Protein AF-A0AAV4W5B0-F1 (afdb_monomer_lite)

Organism: NCBI:txid1538125

Radius of gyration: 23.55 Å; chains: 1; bounding box: 59×36×83 Å

Sequence (206 aa):
MSCKRKSFVQNKVDCKKVRLAEERKPHIPDHMFDLGDGVFIMVNTFLKQTRVHIRVCTIDENGELQPTKAGVSLKPDVYYAFHNKLCAFMGCEDPDASIVVKKDVCIFHQNENCISIQRLFERKDMTFSFLPEKVVLNKVQYITLLEYFNEVSDYVKKKLQTYTFTEYVKYELKKRPDDSYDENEVIMTLTHQLDQANSLNLYVTV

Foldseek 3Di:
DDDDDDDDDDPPPDDDDPDPPPPPPQDDDPQWDDLDPQWIWGWDADPNFIWIKTFHWDQDPVRHTHGDLAIDIGGLVLLVQVLVQLVVVVVDPDQQDKDDRDQFWIWHRPDPFKIKIWGWDQDPVRDIDTDPHMYMDGNSSSVSVNVCSVVNNVVSVVVNVVSVLVVVLVVVVVVDPDPPDDSVVSVVVSVVVVVVCVVVVPDDDD

Structure (mmCIF, N/CA/C/O backbone):
data_AF-A0AAV4W5B0-F1
#
_entry.id   AF-A0AAV4W5B0-F1
#
loop_
_atom_site.group_PDB
_atom_site.id
_atom_site.type_symbol
_atom_site.label_atom_id
_atom_site.label_alt_id
_atom_site.label_comp_id
_atom_site.label_asym_id
_atom_site.label_entity_id
_atom_site.label_seq_id
_atom_site.pdbx_PDB_ins_code
_atom_site.Cartn_x
_atom_site.Cartn_y
_atom_site.Cartn_z
_atom_site.occupancy
_atom_site.B_iso_or_equiv
_atom_site.auth_seq_id
_atom_site.auth_comp_id
_atom_site.auth_asym_id
_atom_site.auth_atom_id
_atom_site.pdbx_PDB_model_num
ATOM 1 N N . MET A 1 1 ? -30.481 -13.341 48.608 1.00 37.59 1 MET A N 1
ATOM 2 C CA . MET A 1 1 ? -29.409 -14.321 48.338 1.00 37.59 1 MET A CA 1
ATOM 3 C C . MET A 1 1 ? -28.395 -13.675 47.412 1.00 37.59 1 MET A C 1
ATOM 5 O O . MET A 1 1 ? -28.739 -13.318 46.296 1.00 37.59 1 MET A O 1
ATOM 9 N N . SER A 1 2 ? -27.196 -13.423 47.935 1.00 34.44 2 SER A N 1
ATOM 10 C CA . SER A 1 2 ? -26.066 -12.800 47.240 1.00 34.44 2 SER A CA 1
ATOM 11 C C . SER A 1 2 ? -25.255 -13.887 46.538 1.00 34.44 2 SER A C 1
ATOM 13 O O . SER A 1 2 ? -24.891 -14.870 47.184 1.00 34.44 2 SER A O 1
ATOM 15 N N . CYS A 1 3 ? -24.975 -13.727 45.242 1.00 30.42 3 CYS A N 1
ATOM 16 C CA . CYS A 1 3 ? -24.074 -14.617 44.516 1.00 30.42 3 CYS A CA 1
ATOM 17 C C . CYS A 1 3 ? -22.904 -13.816 43.931 1.00 30.42 3 CYS A C 1
ATOM 19 O O . CYS A 1 3 ? -23.075 -12.801 43.262 1.00 30.42 3 CYS A O 1
ATOM 21 N N . LYS A 1 4 ? -21.706 -14.266 44.309 1.00 31.80 4 LYS A N 1
ATOM 22 C CA . LYS A 1 4 ? -20.425 -13.557 44.339 1.00 31.80 4 LYS A CA 1
ATOM 23 C C . LYS A 1 4 ? -19.788 -13.395 42.952 1.00 31.80 4 LYS A C 1
ATOM 25 O O . LYS A 1 4 ? -19.793 -14.326 42.150 1.00 31.80 4 LYS A O 1
ATOM 30 N N . ARG A 1 5 ? -19.131 -12.245 42.739 1.00 30.69 5 ARG A N 1
ATOM 31 C CA . ARG A 1 5 ? -18.139 -12.011 41.673 1.00 30.69 5 ARG A CA 1
ATOM 32 C C . ARG A 1 5 ? -17.004 -13.038 41.784 1.00 30.69 5 ARG A C 1
ATOM 34 O O . ARG A 1 5 ? -16.375 -13.134 42.835 1.00 30.69 5 ARG A O 1
ATOM 41 N N . LYS A 1 6 ? -16.715 -13.763 40.700 1.00 33.56 6 LYS A N 1
ATOM 42 C CA . LYS A 1 6 ? -15.456 -14.501 40.530 1.00 33.56 6 LYS A CA 1
ATOM 43 C C . LYS A 1 6 ? -14.460 -13.597 39.806 1.00 33.56 6 LYS A C 1
ATOM 45 O O . LYS A 1 6 ? -14.634 -13.292 38.633 1.00 33.56 6 LYS A O 1
ATOM 50 N N . SER A 1 7 ? -13.444 -13.156 40.538 1.00 31.50 7 SER A N 1
ATOM 51 C CA . SER A 1 7 ? -12.215 -12.560 40.018 1.00 31.50 7 SER A CA 1
ATOM 52 C C . SER A 1 7 ? -11.423 -13.620 39.254 1.00 31.50 7 SER A C 1
ATOM 54 O O . SER A 1 7 ? -11.100 -14.659 39.834 1.00 31.50 7 SER A O 1
ATOM 56 N N . PHE A 1 8 ? -11.109 -13.369 37.983 1.00 30.22 8 PHE A N 1
ATOM 57 C CA . PHE A 1 8 ? -10.167 -14.194 37.232 1.00 30.22 8 PHE A CA 1
ATOM 58 C C . PHE A 1 8 ? -8.779 -13.554 37.251 1.00 30.22 8 PHE A C 1
ATOM 60 O O . PHE A 1 8 ? -8.627 -12.336 37.215 1.00 30.22 8 PHE A O 1
ATOM 67 N N . VAL A 1 9 ? -7.798 -14.427 37.422 1.00 32.78 9 VAL A N 1
ATOM 68 C CA . VAL A 1 9 ? -6.445 -14.173 37.901 1.00 32.78 9 VAL A CA 1
ATOM 69 C C . VAL A 1 9 ? -5.630 -13.382 36.884 1.00 32.78 9 VAL A C 1
ATOM 71 O O . VAL A 1 9 ? -5.505 -13.765 35.725 1.00 32.78 9 VAL A O 1
ATOM 74 N N . GLN A 1 10 ? -5.038 -12.290 37.357 1.00 29.91 10 GLN A N 1
ATOM 75 C CA . GLN A 1 10 ? -4.042 -11.521 36.632 1.00 29.91 10 GLN A CA 1
ATOM 76 C C . GLN A 1 10 ? -2.718 -12.286 36.696 1.00 29.91 10 GLN A C 1
ATOM 78 O O . GLN A 1 10 ? -2.069 -12.333 37.742 1.00 29.91 10 GLN A O 1
ATOM 83 N N . ASN A 1 11 ? -2.339 -12.926 35.589 1.00 29.02 11 ASN A N 1
ATOM 84 C CA . ASN A 1 11 ? -1.011 -13.510 35.447 1.00 29.02 11 ASN A CA 1
ATOM 85 C C . ASN A 1 11 ? 0.020 -12.376 35.496 1.00 29.02 11 ASN A C 1
ATOM 87 O O . ASN A 1 11 ? 0.193 -11.629 34.535 1.00 29.02 11 ASN A O 1
ATOM 91 N N . LYS A 1 12 ? 0.683 -12.238 36.649 1.00 32.72 12 LYS A N 1
ATOM 92 C CA . LYS A 1 12 ? 1.924 -11.478 36.795 1.00 32.72 12 LYS A CA 1
ATOM 93 C C . LYS A 1 12 ? 2.974 -12.144 35.911 1.00 32.72 12 LYS A C 1
ATOM 95 O O . LYS A 1 12 ? 3.486 -13.203 36.256 1.00 32.72 12 LYS A O 1
ATOM 100 N N . VAL A 1 13 ? 3.277 -11.528 34.775 1.00 35.84 13 VAL A N 1
ATOM 101 C CA . VAL A 1 13 ? 4.527 -11.801 34.069 1.00 35.84 13 VAL A CA 1
ATOM 102 C C . VAL A 1 13 ? 5.630 -11.149 34.898 1.00 35.84 13 VAL A C 1
ATOM 104 O O . VAL A 1 13 ? 5.605 -9.944 35.148 1.00 35.84 13 VAL A O 1
ATOM 107 N N . ASP A 1 14 ? 6.524 -11.983 35.417 1.00 27.89 14 ASP A N 1
ATOM 108 C CA . ASP A 1 14 ? 7.623 -11.597 36.294 1.00 27.89 14 ASP A CA 1
ATOM 109 C C . ASP A 1 14 ? 8.631 -10.740 35.511 1.00 27.89 14 ASP A C 1
ATOM 111 O O . ASP A 1 14 ? 9.414 -11.229 34.695 1.00 27.89 14 ASP A O 1
ATOM 115 N N . CYS A 1 15 ? 8.603 -9.428 35.739 1.00 37.28 15 CYS A N 1
ATOM 116 C CA . CYS A 1 15 ? 9.624 -8.509 35.255 1.00 37.28 15 CYS A CA 1
ATOM 117 C C . CYS A 1 15 ? 10.905 -8.715 36.068 1.00 37.28 15 CYS A C 1
ATOM 119 O O . CYS A 1 15 ? 11.008 -8.179 37.173 1.00 37.28 15 CYS A O 1
ATOM 121 N N . LYS A 1 16 ? 11.908 -9.426 35.531 1.00 37.28 16 LYS A N 1
ATOM 122 C CA . LYS A 1 16 ? 13.304 -9.270 35.978 1.00 37.28 16 LYS A CA 1
ATOM 123 C C . LYS A 1 16 ? 14.339 -9.727 34.943 1.00 37.28 16 LYS A C 1
ATOM 125 O O . LYS A 1 16 ? 14.345 -10.871 34.507 1.00 37.28 16 LYS A O 1
ATOM 130 N N . LYS A 1 17 ? 15.280 -8.799 34.705 1.00 34.97 17 LYS A N 1
ATOM 131 C CA . LYS A 1 17 ? 16.493 -8.805 33.860 1.00 34.97 17 LYS A CA 1
ATOM 132 C C . LYS A 1 17 ? 16.313 -8.485 32.372 1.00 34.97 17 LYS A C 1
ATOM 134 O O . LYS A 1 17 ? 16.663 -9.284 31.515 1.00 34.97 17 LYS A O 1
ATOM 139 N N . VAL A 1 18 ? 15.962 -7.232 32.080 1.00 37.56 18 VAL A N 1
ATOM 140 C CA . VAL A 1 18 ? 16.497 -6.579 30.876 1.00 37.56 18 VAL A CA 1
ATOM 141 C C . VAL A 1 18 ? 17.854 -6.002 31.268 1.00 37.56 18 VAL A C 1
ATOM 143 O O . VAL A 1 18 ? 17.944 -5.045 32.037 1.00 37.56 18 VAL A O 1
ATOM 146 N N . ARG A 1 19 ? 18.930 -6.663 30.833 1.00 36.75 19 ARG A N 1
ATOM 147 C CA . ARG A 1 19 ? 20.250 -6.031 30.790 1.00 36.75 19 ARG A CA 1
ATOM 148 C C . ARG A 1 19 ? 20.124 -4.872 29.804 1.00 36.75 19 ARG A C 1
ATOM 150 O O . ARG A 1 19 ? 19.685 -5.100 28.683 1.00 36.75 19 ARG A O 1
ATOM 157 N N . LEU A 1 20 ? 20.489 -3.668 30.237 1.00 40.28 20 LEU A N 1
ATOM 158 C CA . LEU A 1 20 ? 20.740 -2.520 29.369 1.00 40.28 20 LEU A CA 1
ATOM 159 C C . LEU A 1 20 ? 21.905 -2.886 28.438 1.00 40.28 20 LEU A C 1
ATOM 161 O O . LEU A 1 20 ? 23.064 -2.628 28.748 1.00 40.28 20 LEU A O 1
ATOM 165 N N . ALA A 1 21 ? 21.604 -3.588 27.349 1.00 40.00 21 ALA A N 1
ATOM 166 C CA . ALA A 1 21 ? 22.413 -3.506 26.152 1.00 40.00 21 ALA A CA 1
ATOM 167 C C . ALA A 1 21 ? 22.016 -2.181 25.506 1.00 40.00 21 ALA A C 1
ATOM 169 O O . ALA A 1 21 ? 20.828 -1.947 25.296 1.00 40.00 21 ALA A O 1
ATOM 170 N N . GLU A 1 22 ? 22.984 -1.296 25.277 1.00 43.78 22 GLU A N 1
ATOM 171 C CA . GLU A 1 22 ? 22.786 -0.105 24.455 1.00 43.78 22 GLU A CA 1
ATOM 172 C C . GLU A 1 22 ? 22.043 -0.521 23.184 1.00 43.78 22 GLU A C 1
ATOM 174 O O . GLU A 1 22 ? 22.552 -1.324 22.398 1.00 43.78 22 GLU A O 1
ATOM 179 N N . GLU A 1 23 ? 20.809 -0.037 23.031 1.00 52.44 23 GLU A N 1
ATOM 180 C CA . GLU A 1 23 ? 19.976 -0.304 21.867 1.00 52.44 23 GLU A CA 1
ATOM 181 C C . GLU A 1 23 ? 20.668 0.313 20.652 1.00 52.44 23 GLU A C 1
ATOM 183 O O . GLU A 1 23 ? 20.489 1.487 20.319 1.00 52.44 23 GLU A O 1
ATOM 188 N N . ARG A 1 24 ? 21.511 -0.475 19.980 1.00 57.62 24 ARG A N 1
ATOM 189 C CA . ARG A 1 24 ? 21.915 -0.166 18.614 1.00 57.62 24 ARG A CA 1
ATOM 190 C C . ARG A 1 24 ? 20.625 -0.120 17.814 1.00 57.62 24 ARG A C 1
ATOM 192 O O . ARG A 1 24 ? 20.008 -1.159 17.593 1.00 57.62 24 ARG A O 1
ATOM 199 N N . LYS A 1 25 ? 20.203 1.086 17.422 1.00 62.28 25 LYS A N 1
ATOM 200 C CA . LYS A 1 25 ? 19.099 1.241 16.476 1.00 62.28 25 LYS A CA 1
ATOM 201 C C . LYS A 1 25 ? 19.422 0.358 15.267 1.00 62.28 25 LYS A C 1
ATOM 203 O O . LYS A 1 25 ? 20.521 0.502 14.722 1.00 62.28 25 LYS A O 1
ATOM 208 N N . PRO A 1 26 ? 18.532 -0.573 14.891 1.00 67.19 26 PRO A N 1
ATOM 209 C CA . PRO A 1 26 ? 18.780 -1.431 13.747 1.00 67.19 26 PRO A CA 1
ATOM 210 C C . PRO A 1 26 ? 19.003 -0.552 12.518 1.00 67.19 26 PRO A C 1
ATOM 212 O O . PRO A 1 26 ? 18.359 0.488 12.361 1.00 67.19 26 PRO A O 1
ATOM 215 N N . HIS A 1 27 ? 19.943 -0.945 11.662 1.00 75.69 27 HIS A N 1
ATOM 216 C CA . HIS A 1 27 ? 20.126 -0.271 10.385 1.00 75.69 27 HIS A CA 1
ATOM 217 C C . HI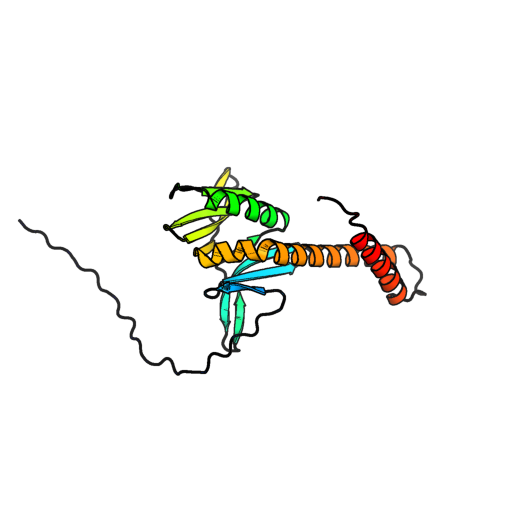S A 1 27 ? 18.856 -0.481 9.555 1.00 75.69 27 HIS A C 1
ATOM 219 O O . HIS A 1 27 ? 18.517 -1.614 9.218 1.00 75.69 27 HIS A O 1
ATOM 225 N N . ILE A 1 28 ? 18.135 0.605 9.275 1.00 77.69 28 ILE A N 1
ATOM 226 C CA . ILE A 1 28 ? 16.940 0.579 8.434 1.00 77.69 28 ILE A CA 1
ATOM 227 C C . ILE A 1 28 ? 17.415 0.726 6.985 1.00 77.69 28 ILE A C 1
ATOM 229 O O . ILE A 1 28 ? 18.028 1.744 6.663 1.00 77.69 28 ILE A O 1
ATOM 233 N N . PRO A 1 29 ? 17.168 -0.264 6.112 1.00 78.69 29 PRO A N 1
ATOM 234 C CA . PRO A 1 29 ? 17.522 -0.155 4.703 1.00 78.69 29 PRO A CA 1
ATOM 235 C C . PRO A 1 29 ? 16.784 0.997 4.007 1.00 78.69 29 PRO A C 1
ATOM 237 O O . PRO A 1 29 ? 15.609 1.220 4.280 1.00 78.69 29 PRO A O 1
ATOM 240 N N . ASP A 1 30 ? 17.404 1.612 2.994 1.00 76.75 30 ASP A N 1
ATOM 241 C CA . ASP A 1 30 ? 16.855 2.746 2.211 1.00 76.75 30 ASP A CA 1
ATOM 242 C C . ASP A 1 30 ? 15.496 2.493 1.522 1.00 76.75 30 ASP A C 1
ATOM 244 O O . ASP A 1 30 ? 14.905 3.386 0.922 1.00 76.75 30 ASP A O 1
ATOM 248 N N . HIS A 1 31 ? 15.015 1.252 1.522 1.00 78.25 31 HIS A N 1
ATOM 249 C CA . HIS A 1 31 ? 13.745 0.843 0.919 1.00 78.25 31 HIS A CA 1
ATOM 250 C C . HIS A 1 31 ? 12.663 0.525 1.962 1.00 78.25 31 HIS A C 1
ATOM 252 O O . HIS A 1 31 ? 11.614 -0.033 1.611 1.00 78.25 31 HIS A O 1
ATOM 258 N N . MET A 1 32 ? 12.942 0.833 3.232 1.00 90.25 32 MET A N 1
ATOM 259 C CA . MET A 1 32 ? 12.053 0.656 4.369 1.00 90.25 32 MET A CA 1
ATOM 260 C C . MET A 1 32 ? 11.733 2.009 5.007 1.00 90.25 32 MET A C 1
ATOM 262 O O . MET A 1 32 ? 12.625 2.808 5.267 1.00 90.25 32 MET A O 1
ATOM 266 N N . PHE A 1 33 ? 10.455 2.233 5.303 1.00 93.88 33 PHE A N 1
ATOM 267 C CA . PHE A 1 33 ? 9.956 3.455 5.934 1.00 93.88 33 PHE A CA 1
ATOM 268 C C . PHE A 1 33 ? 9.354 3.089 7.288 1.00 93.88 33 PHE A C 1
ATOM 270 O O . PHE A 1 33 ? 8.470 2.232 7.350 1.00 93.88 33 PHE A O 1
ATOM 277 N N . ASP A 1 34 ? 9.860 3.685 8.365 1.00 94.75 34 ASP A N 1
ATOM 278 C CA . ASP A 1 34 ? 9.450 3.376 9.739 1.00 94.75 34 ASP A CA 1
ATOM 279 C C . ASP A 1 34 ? 8.150 4.102 10.101 1.00 94.75 34 ASP A C 1
ATOM 281 O O . ASP A 1 34 ? 8.078 5.325 10.035 1.00 94.75 34 ASP A O 1
ATOM 285 N N . LEU A 1 35 ? 7.120 3.354 10.496 1.00 95.69 35 LEU A N 1
ATOM 286 C CA . LEU A 1 35 ? 5.858 3.910 10.993 1.00 95.69 35 LEU A CA 1
ATOM 287 C C . LEU A 1 35 ? 5.828 4.024 12.524 1.00 95.69 35 LEU A C 1
ATOM 289 O O . LEU A 1 35 ? 4.886 4.596 13.069 1.00 95.69 35 LEU A O 1
ATOM 293 N N . GLY A 1 36 ? 6.825 3.480 13.222 1.00 93.75 36 GLY A N 1
ATOM 294 C CA . GLY A 1 36 ? 6.880 3.369 14.675 1.00 93.75 36 GLY A CA 1
ATOM 295 C C . GLY A 1 36 ? 6.392 2.014 15.196 1.00 93.75 36 GLY A C 1
ATOM 296 O O . GLY A 1 36 ? 5.678 1.268 14.520 1.00 93.75 36 GLY A O 1
ATOM 297 N N . ASP A 1 37 ? 6.786 1.693 16.431 1.00 91.75 37 ASP A N 1
ATOM 298 C CA . ASP A 1 37 ? 6.458 0.451 17.152 1.00 91.75 37 ASP A CA 1
ATOM 299 C C . ASP A 1 37 ? 6.749 -0.838 16.356 1.00 91.75 37 ASP A C 1
ATOM 301 O O . ASP A 1 37 ? 6.017 -1.827 16.428 1.00 91.75 37 ASP A O 1
ATOM 305 N N . GLY A 1 38 ? 7.826 -0.825 15.565 1.00 93.25 38 GLY A N 1
ATOM 306 C CA . GLY A 1 38 ? 8.250 -1.974 14.766 1.00 93.25 38 GLY A CA 1
ATOM 307 C C . GLY A 1 38 ? 7.400 -2.222 13.519 1.00 93.25 38 GLY A C 1
ATOM 308 O O . GLY A 1 38 ? 7.492 -3.301 12.938 1.00 93.25 38 GLY A O 1
ATOM 309 N N . VAL A 1 39 ? 6.569 -1.270 13.088 1.00 96.50 39 VAL A N 1
ATOM 310 C CA . VAL A 1 39 ? 5.798 -1.372 11.842 1.00 96.50 39 VAL A CA 1
ATOM 311 C C . VAL A 1 39 ? 6.505 -0.608 10.731 1.00 96.50 39 VAL A C 1
ATOM 313 O O . VAL A 1 39 ? 6.860 0.550 10.902 1.00 96.50 39 VAL A O 1
ATOM 316 N N . PHE A 1 40 ? 6.664 -1.236 9.568 1.00 96.50 40 PHE A N 1
ATOM 317 C CA . PHE A 1 40 ? 7.373 -0.649 8.433 1.00 96.50 40 PHE A CA 1
ATOM 318 C C . PHE A 1 40 ? 6.573 -0.744 7.135 1.00 96.50 40 PHE A C 1
ATOM 320 O O . PHE A 1 40 ? 5.814 -1.698 6.916 1.00 96.50 40 PHE A O 1
ATOM 327 N N . ILE A 1 41 ? 6.810 0.218 6.242 1.00 96.69 41 ILE A N 1
ATOM 328 C CA . ILE A 1 41 ? 6.492 0.112 4.817 1.00 96.69 41 ILE A CA 1
ATOM 329 C C . ILE A 1 41 ? 7.726 -0.422 4.090 1.00 96.69 41 ILE A C 1
ATOM 331 O O . ILE A 1 41 ? 8.828 0.062 4.315 1.00 96.69 41 ILE A O 1
ATOM 335 N N . MET A 1 42 ? 7.557 -1.393 3.196 1.00 94.94 42 MET A N 1
ATOM 336 C CA . MET A 1 42 ? 8.645 -1.940 2.381 1.00 94.94 42 MET A CA 1
ATOM 337 C C . MET A 1 42 ? 8.186 -2.099 0.941 1.00 94.94 42 MET A C 1
ATOM 339 O O . MET A 1 42 ? 7.094 -2.615 0.692 1.00 94.94 42 MET A O 1
ATOM 343 N N . VAL A 1 43 ? 9.026 -1.730 -0.021 1.00 93.06 43 VAL A N 1
ATOM 344 C CA . VAL A 1 43 ? 8.738 -1.957 -1.442 1.00 93.06 43 VAL A CA 1
ATOM 345 C C . VAL A 1 43 ? 9.644 -3.056 -1.973 1.00 93.06 43 VAL A C 1
ATOM 347 O O . VAL A 1 43 ? 10.858 -2.886 -2.066 1.00 93.06 43 VAL A O 1
ATOM 350 N N . ASN A 1 44 ? 9.048 -4.180 -2.364 1.00 90.38 44 ASN A N 1
ATOM 351 C CA . ASN A 1 44 ? 9.776 -5.323 -2.906 1.00 90.38 44 ASN A CA 1
ATOM 352 C C . ASN A 1 44 ? 9.292 -5.655 -4.321 1.00 90.38 44 ASN A C 1
ATOM 354 O O . ASN A 1 44 ? 8.121 -5.476 -4.649 1.00 90.38 44 ASN A O 1
ATOM 358 N N . THR A 1 45 ? 10.189 -6.154 -5.169 1.00 86.75 45 THR A N 1
ATOM 359 C CA . THR A 1 45 ? 9.859 -6.686 -6.494 1.00 86.75 45 THR A CA 1
ATOM 360 C C . THR A 1 45 ? 10.315 -8.134 -6.576 1.00 86.75 45 THR A C 1
ATOM 362 O O . THR A 1 45 ? 11.508 -8.416 -6.583 1.00 86.75 45 THR A O 1
ATOM 365 N N . PHE A 1 46 ? 9.356 -9.053 -6.669 1.00 83.19 46 PHE A N 1
ATOM 366 C CA . PHE A 1 46 ? 9.616 -10.487 -6.773 1.00 83.19 46 PHE A CA 1
ATOM 367 C C . PHE A 1 46 ? 8.849 -11.072 -7.956 1.00 83.19 46 PHE A C 1
ATOM 369 O O . PHE A 1 46 ? 7.676 -10.755 -8.145 1.00 83.19 46 PHE A O 1
AT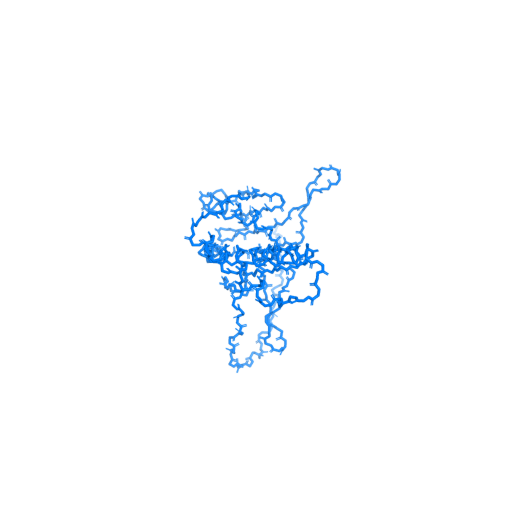OM 376 N N . LEU A 1 47 ? 9.509 -11.905 -8.770 1.00 83.62 47 LEU A N 1
ATOM 377 C CA . LEU A 1 47 ? 8.929 -12.514 -9.978 1.00 83.62 47 LEU A CA 1
ATOM 378 C C . LEU A 1 47 ? 8.138 -11.510 -10.834 1.00 83.62 47 LEU A C 1
ATOM 380 O O . LEU A 1 47 ? 6.996 -11.764 -11.219 1.00 83.62 47 LEU A O 1
ATOM 384 N N . LYS A 1 48 ? 8.750 -10.352 -11.119 1.00 80.06 48 LYS A N 1
ATOM 385 C CA . LYS A 1 48 ? 8.163 -9.291 -11.959 1.00 80.06 48 LYS A CA 1
ATOM 386 C C . LYS A 1 48 ? 6.917 -8.625 -11.350 1.00 80.06 48 LYS A C 1
ATOM 388 O O . LYS A 1 48 ? 6.199 -7.908 -12.038 1.00 80.06 48 LYS A O 1
ATOM 393 N N . GLN A 1 49 ? 6.651 -8.844 -10.062 1.00 85.62 49 GLN A N 1
ATOM 394 C CA . GLN A 1 49 ? 5.565 -8.204 -9.328 1.00 85.62 49 GLN A CA 1
ATOM 395 C C . GLN A 1 49 ? 6.137 -7.306 -8.235 1.00 85.62 49 GLN A C 1
ATOM 397 O O . GLN A 1 49 ? 6.662 -7.790 -7.231 1.00 85.62 49 GLN A O 1
ATOM 402 N N . THR A 1 50 ? 6.003 -5.996 -8.422 1.00 90.12 50 THR A N 1
ATOM 403 C CA . THR A 1 50 ? 6.270 -5.012 -7.369 1.00 90.12 50 THR A CA 1
ATOM 404 C C . THR A 1 50 ? 5.103 -4.982 -6.391 1.00 90.12 50 THR A C 1
ATOM 406 O O . THR A 1 50 ? 3.939 -5.013 -6.799 1.00 90.12 50 THR A O 1
ATOM 409 N N . ARG A 1 51 ? 5.403 -4.954 -5.093 1.00 93.44 51 ARG A N 1
ATOM 410 C CA . ARG A 1 51 ? 4.426 -4.895 -4.005 1.00 93.44 51 ARG A CA 1
ATOM 411 C C . ARG A 1 51 ? 4.891 -3.933 -2.924 1.00 93.44 51 ARG A C 1
ATOM 413 O O . ARG A 1 51 ? 6.081 -3.853 -2.627 1.00 93.44 51 ARG A O 1
ATOM 420 N N . VAL A 1 52 ? 3.920 -3.248 -2.332 1.00 95.25 52 VAL A N 1
ATOM 421 C CA . VAL A 1 52 ? 4.098 -2.423 -1.138 1.00 95.25 52 VAL A CA 1
ATOM 422 C C . VAL A 1 52 ? 3.613 -3.229 0.058 1.00 95.25 52 VAL A C 1
ATOM 424 O O . VAL A 1 52 ? 2.468 -3.681 0.090 1.00 95.25 52 VAL A O 1
ATOM 427 N N . HIS A 1 53 ? 4.482 -3.450 1.028 1.00 95.75 53 HIS A N 1
ATOM 428 C CA . HIS A 1 53 ? 4.191 -4.195 2.242 1.00 95.75 53 HIS A CA 1
ATOM 429 C C . HIS A 1 53 ? 4.058 -3.222 3.406 1.00 95.75 53 HIS A C 1
ATOM 431 O O . HIS A 1 53 ? 4.940 -2.397 3.583 1.00 95.75 53 HIS A O 1
ATOM 437 N N . ILE A 1 54 ? 2.997 -3.345 4.200 1.00 97.06 54 ILE A N 1
ATOM 438 C CA . ILE A 1 54 ? 2.839 -2.641 5.482 1.00 97.06 54 ILE A CA 1
ATOM 439 C C . ILE A 1 54 ? 2.793 -3.730 6.546 1.00 97.06 54 ILE A C 1
ATOM 441 O O . ILE A 1 54 ? 1.869 -4.552 6.534 1.00 97.06 54 ILE A O 1
ATOM 445 N N . ARG A 1 55 ? 3.827 -3.833 7.382 1.00 96.06 55 ARG A N 1
ATOM 446 C CA . ARG A 1 55 ? 4.082 -5.065 8.140 1.00 96.06 55 ARG A CA 1
ATOM 447 C C . ARG A 1 55 ? 4.848 -4.807 9.430 1.00 96.06 55 ARG A C 1
ATOM 449 O O . ARG A 1 55 ? 5.717 -3.946 9.474 1.00 96.06 55 ARG A O 1
ATOM 456 N N . VAL A 1 56 ? 4.537 -5.602 10.449 1.00 96.00 56 VAL A N 1
ATOM 457 C CA . VAL A 1 56 ? 5.302 -5.664 11.697 1.00 96.00 56 VAL A CA 1
ATOM 458 C C . VAL A 1 56 ? 6.608 -6.411 11.435 1.00 96.00 56 VAL A C 1
ATOM 460 O O . VAL A 1 56 ? 6.587 -7.523 10.893 1.00 96.00 56 VAL A O 1
ATOM 463 N N . CYS A 1 57 ? 7.720 -5.827 11.851 1.00 94.38 57 CYS A N 1
ATOM 464 C CA . CYS A 1 57 ? 9.052 -6.407 11.817 1.00 94.38 57 CYS A CA 1
ATOM 465 C C . CYS A 1 57 ? 9.536 -6.705 13.239 1.00 94.38 57 CYS A C 1
ATOM 467 O O . CYS A 1 57 ? 9.178 -6.027 14.201 1.00 94.38 57 CYS A O 1
ATOM 469 N N . THR A 1 58 ? 10.367 -7.728 13.364 1.00 93.19 58 THR A N 1
ATOM 470 C CA . THR A 1 58 ? 11.068 -8.090 14.598 1.00 93.19 58 THR A CA 1
ATOM 471 C C . THR A 1 58 ? 12.561 -8.042 14.353 1.00 93.19 58 THR A C 1
ATOM 473 O O . THR A 1 58 ? 12.998 -8.294 13.237 1.00 93.19 58 THR A O 1
ATOM 476 N N . ILE A 1 59 ? 13.340 -7.754 15.386 1.00 90.12 59 ILE A N 1
ATOM 477 C CA . ILE A 1 59 ? 14.798 -7.819 15.307 1.00 90.12 59 ILE A CA 1
ATOM 478 C C . ILE A 1 59 ? 15.222 -9.250 15.647 1.00 90.12 59 ILE A C 1
ATOM 480 O O . ILE A 1 59 ? 14.755 -9.802 16.646 1.00 90.12 59 ILE A O 1
ATOM 484 N N . ASP A 1 60 ? 16.047 -9.863 14.806 1.00 88.56 60 ASP A N 1
ATOM 485 C CA . ASP A 1 60 ? 16.594 -11.196 15.063 1.00 88.56 60 ASP A CA 1
ATOM 486 C C . ASP A 1 60 ? 17.833 -11.171 15.978 1.00 88.56 60 ASP A C 1
ATOM 488 O O . ASP A 1 60 ? 18.266 -10.124 16.462 1.00 88.56 60 ASP A O 1
ATOM 492 N N . GLU A 1 61 ? 18.409 -12.347 16.240 1.00 90.25 61 GLU A N 1
ATOM 493 C CA . GLU A 1 61 ? 19.595 -12.504 17.096 1.00 90.25 61 GLU A CA 1
ATOM 494 C C . GLU A 1 61 ? 20.833 -11.761 16.563 1.00 90.25 61 GLU A C 1
ATOM 496 O O . GLU A 1 61 ? 21.734 -11.437 17.338 1.00 90.25 61 GLU A O 1
ATOM 501 N N . ASN A 1 62 ? 20.866 -11.456 15.262 1.00 87.31 62 ASN A N 1
ATOM 502 C CA . ASN A 1 62 ? 21.954 -10.735 14.606 1.00 87.31 62 ASN A CA 1
ATOM 503 C C . ASN A 1 62 ? 21.726 -9.215 14.591 1.00 87.31 62 ASN A C 1
ATOM 505 O O . ASN A 1 62 ? 22.606 -8.467 14.164 1.00 87.31 62 ASN A O 1
ATOM 509 N N . GLY A 1 63 ? 20.575 -8.741 15.074 1.00 84.25 63 GLY A N 1
ATOM 510 C CA . GLY A 1 63 ? 20.212 -7.329 15.026 1.00 84.25 63 GLY A CA 1
ATOM 511 C C . GLY A 1 63 ? 19.581 -6.896 13.699 1.00 84.25 63 GLY A C 1
ATOM 512 O O . GLY A 1 63 ? 19.453 -5.693 13.466 1.00 84.25 63 GLY A O 1
ATOM 513 N N . GLU A 1 64 ? 19.185 -7.832 12.831 1.00 86.31 64 GLU A N 1
ATOM 514 C CA . GLU A 1 64 ? 18.571 -7.527 11.537 1.00 86.31 64 GLU A CA 1
ATOM 515 C C . GLU A 1 64 ? 17.041 -7.475 11.633 1.00 86.31 64 GLU A C 1
ATOM 517 O O . GLU A 1 64 ? 16.405 -8.225 12.377 1.00 86.31 64 GLU A O 1
ATOM 522 N N . LEU A 1 65 ? 16.431 -6.570 10.861 1.00 90.19 65 LEU A N 1
ATOM 523 C CA . LEU A 1 65 ? 14.978 -6.439 10.781 1.00 90.19 65 LEU A CA 1
ATOM 524 C C . LEU A 1 65 ? 14.385 -7.556 9.919 1.00 90.19 65 LEU A C 1
ATOM 526 O O . LEU A 1 65 ? 14.578 -7.593 8.706 1.00 90.19 65 LEU A O 1
ATOM 530 N N . GLN A 1 66 ? 13.584 -8.414 10.544 1.00 91.00 66 GLN A N 1
ATOM 531 C CA . GLN A 1 66 ? 12.884 -9.516 9.898 1.00 91.00 66 GLN A CA 1
ATOM 532 C C . GLN A 1 66 ? 11.372 -9.249 9.817 1.00 91.00 66 GLN A C 1
ATOM 534 O O . GLN A 1 66 ? 10.714 -9.066 10.848 1.00 91.00 66 GLN A O 1
ATOM 539 N N . PRO A 1 67 ? 10.772 -9.252 8.614 1.00 93.06 67 PRO A N 1
ATOM 540 C CA . PRO A 1 67 ? 9.337 -9.053 8.449 1.00 93.06 67 PRO A CA 1
ATOM 541 C C . PRO A 1 67 ? 8.529 -10.262 8.951 1.00 93.06 67 PRO A C 1
ATOM 543 O O . PRO A 1 67 ? 8.770 -11.404 8.563 1.00 93.06 67 PRO A O 1
ATOM 546 N N . THR A 1 68 ? 7.498 -10.022 9.765 1.00 93.69 68 THR A N 1
ATOM 547 C CA . THR A 1 68 ? 6.620 -11.081 10.303 1.00 93.69 68 THR A CA 1
ATOM 548 C C . THR A 1 68 ? 5.422 -11.374 9.392 1.00 93.69 68 THR A C 1
ATOM 550 O O . THR A 1 68 ? 5.177 -10.687 8.405 1.00 93.69 68 THR A O 1
ATOM 553 N N . LYS A 1 69 ? 4.576 -12.358 9.726 1.00 91.75 69 LYS A N 1
ATOM 554 C CA . LYS A 1 69 ? 3.316 -12.593 8.987 1.00 91.75 69 LYS A CA 1
ATOM 555 C C . LYS A 1 69 ? 2.248 -11.514 9.226 1.00 91.75 69 LYS A C 1
ATOM 557 O O . LYS A 1 69 ? 1.355 -11.385 8.388 1.00 91.75 69 LYS A O 1
ATOM 562 N N . ALA A 1 70 ? 2.360 -10.723 10.295 1.00 94.06 70 ALA A N 1
ATOM 563 C CA . ALA A 1 70 ? 1.420 -9.655 10.632 1.00 94.06 70 ALA A CA 1
ATOM 564 C C . ALA A 1 70 ? 1.649 -8.437 9.728 1.00 94.06 70 ALA A C 1
ATOM 566 O O . ALA A 1 70 ? 2.550 -7.629 9.942 1.00 94.06 70 ALA A O 1
ATOM 567 N N . GLY A 1 71 ? 0.870 -8.349 8.657 1.00 95.19 71 GLY A N 1
ATOM 568 C CA . GLY A 1 71 ? 1.039 -7.342 7.624 1.00 95.19 71 GLY A CA 1
ATOM 569 C C . GLY A 1 71 ? 0.105 -7.561 6.451 1.00 95.19 71 GLY A C 1
ATOM 570 O O . GLY A 1 71 ? -0.469 -8.639 6.289 1.00 95.19 71 GLY A O 1
ATOM 571 N N . VAL A 1 72 ? 0.028 -6.558 5.586 1.00 94.88 72 VAL A N 1
ATOM 572 C CA . VAL A 1 72 ? -0.633 -6.646 4.283 1.00 94.88 72 VAL A CA 1
ATOM 573 C C . VAL A 1 72 ? 0.364 -6.393 3.160 1.00 94.88 72 VAL A C 1
ATOM 575 O O . VAL A 1 72 ? 1.376 -5.716 3.338 1.00 94.88 72 VAL A O 1
ATOM 578 N N . SER A 1 73 ? 0.090 -6.974 1.992 1.00 93.94 73 SER A N 1
ATOM 579 C CA . SER A 1 73 ? 0.913 -6.804 0.790 1.00 93.94 73 SER A CA 1
ATOM 580 C C . SER A 1 73 ? 0.042 -6.332 -0.365 1.00 93.94 73 SER A C 1
ATOM 582 O O . SER A 1 73 ? -0.813 -7.070 -0.857 1.00 93.94 73 SER A O 1
ATOM 584 N N . LEU A 1 74 ? 0.274 -5.105 -0.807 1.00 93.25 74 LEU A N 1
ATOM 585 C CA . LEU A 1 74 ? -0.560 -4.381 -1.753 1.00 93.25 74 LEU A CA 1
ATOM 586 C C . LEU A 1 74 ? 0.117 -4.336 -3.122 1.00 93.25 74 LEU A C 1
ATOM 588 O O . LEU A 1 74 ? 1.327 -4.132 -3.233 1.00 93.25 74 LEU A O 1
ATOM 592 N N . LYS A 1 75 ? -0.668 -4.534 -4.182 1.00 92.06 75 LYS A N 1
ATOM 593 C CA . LYS A 1 75 ? -0.225 -4.192 -5.540 1.00 92.06 75 LYS A CA 1
ATOM 594 C C . LYS A 1 75 ? -0.204 -2.663 -5.690 1.00 92.06 75 LYS A C 1
ATOM 596 O O . LYS A 1 75 ? -1.003 -2.018 -5.012 1.00 92.06 75 LYS A O 1
ATOM 601 N N . PRO A 1 76 ? 0.629 -2.084 -6.574 1.00 92.25 76 PRO A N 1
ATOM 602 C CA . PRO A 1 76 ? 0.710 -0.634 -6.761 1.00 92.25 76 PRO A CA 1
ATOM 603 C C . PRO A 1 76 ? -0.655 0.026 -6.988 1.00 92.25 76 PRO A C 1
ATOM 605 O O . PRO A 1 76 ? -1.006 0.969 -6.290 1.00 92.25 76 PRO A O 1
ATOM 608 N N . ASP A 1 77 ? -1.488 -0.542 -7.864 1.00 90.75 77 ASP A N 1
ATOM 609 C CA . ASP A 1 77 ? -2.828 -0.018 -8.157 1.00 90.75 77 ASP A CA 1
ATOM 610 C C . ASP A 1 77 ? -3.775 -0.046 -6.943 1.00 90.75 77 ASP A C 1
ATOM 612 O O . ASP A 1 77 ? -4.644 0.815 -6.802 1.00 90.75 77 ASP A O 1
ATOM 616 N N . VAL A 1 78 ? -3.612 -1.035 -6.061 1.00 92.44 78 VAL A N 1
ATOM 617 C CA . VAL A 1 78 ? -4.349 -1.130 -4.796 1.00 92.44 78 VAL A CA 1
ATOM 618 C C . VAL A 1 78 ? -3.778 -0.157 -3.764 1.00 92.44 78 VAL A C 1
ATOM 620 O O . VAL A 1 78 ? -4.553 0.435 -3.027 1.00 92.44 78 VAL A O 1
ATOM 623 N N . TYR A 1 79 ? -2.459 0.054 -3.728 1.00 94.50 79 TYR A N 1
ATOM 624 C CA . TYR A 1 79 ? -1.802 1.007 -2.828 1.00 94.50 79 TYR A CA 1
ATOM 625 C C . TYR A 1 79 ? -2.210 2.460 -3.122 1.00 94.50 79 TYR A C 1
ATOM 627 O O . TYR A 1 79 ? -2.556 3.203 -2.205 1.00 94.50 79 TYR A O 1
ATOM 635 N N . TYR A 1 80 ? -2.285 2.851 -4.397 1.00 92.81 80 TYR A N 1
ATOM 636 C CA . TYR A 1 80 ? -2.773 4.182 -4.775 1.00 92.81 80 TYR A CA 1
ATOM 637 C C . TYR A 1 80 ? -4.250 4.383 -4.406 1.00 92.81 80 TYR A C 1
ATOM 639 O O . TYR A 1 80 ? -4.626 5.423 -3.867 1.00 92.81 80 TYR A O 1
ATOM 647 N N . ALA A 1 81 ? -5.095 3.370 -4.630 1.00 92.62 81 ALA A N 1
ATOM 648 C CA . ALA A 1 81 ? -6.490 3.412 -4.192 1.00 92.62 81 ALA A CA 1
ATOM 649 C C . ALA A 1 81 ? -6.611 3.445 -2.657 1.00 92.62 81 ALA A C 1
ATOM 651 O O . ALA A 1 81 ? -7.491 4.122 -2.123 1.00 92.62 81 ALA A O 1
ATOM 652 N N . PHE A 1 82 ? -5.724 2.729 -1.958 1.00 93.75 82 PHE A N 1
ATOM 653 C CA . PHE A 1 82 ? -5.677 2.639 -0.501 1.00 93.75 82 PHE A CA 1
ATOM 654 C C . PHE A 1 82 ? -5.476 4.007 0.130 1.00 93.75 82 PHE A C 1
ATOM 656 O O . PHE A 1 82 ? -6.241 4.355 1.021 1.00 93.75 82 PHE A O 1
ATOM 663 N N . HIS A 1 83 ? -4.539 4.807 -0.375 1.00 92.94 83 HIS A N 1
ATOM 664 C CA . HIS A 1 83 ? -4.308 6.161 0.126 1.00 92.94 83 HIS A CA 1
ATOM 665 C C . HIS A 1 83 ? -5.575 7.024 0.081 1.00 92.94 83 HIS A C 1
ATOM 667 O O . HIS A 1 83 ? -6.010 7.550 1.102 1.00 92.94 83 HIS A O 1
ATOM 673 N N . ASN A 1 84 ? -6.238 7.094 -1.077 1.00 91.25 84 ASN A N 1
ATOM 674 C CA . ASN A 1 84 ? -7.442 7.915 -1.237 1.00 91.25 84 ASN A CA 1
ATOM 675 C C . ASN A 1 84 ? -8.575 7.465 -0.306 1.00 91.25 84 ASN A C 1
ATOM 677 O O . ASN A 1 84 ? -9.315 8.283 0.241 1.00 91.25 84 ASN A O 1
ATOM 681 N N . LYS A 1 85 ? -8.710 6.150 -0.121 1.00 92.25 85 LYS A N 1
ATOM 682 C CA . LYS A 1 85 ? -9.728 5.555 0.745 1.00 92.25 85 LYS A CA 1
ATOM 683 C C . LYS A 1 85 ? -9.402 5.747 2.221 1.00 92.25 85 LYS A C 1
ATOM 685 O O . LYS A 1 85 ? -10.320 6.032 2.978 1.00 92.25 85 LYS A O 1
ATOM 690 N N . LEU A 1 86 ? -8.132 5.661 2.613 1.00 92.00 86 LEU A N 1
ATOM 691 C CA . LEU A 1 86 ? -7.678 5.955 3.969 1.00 92.00 86 LEU A CA 1
ATOM 692 C C . LEU A 1 86 ? -7.919 7.429 4.318 1.00 92.00 86 LEU A C 1
ATOM 694 O O . LEU A 1 86 ? -8.486 7.706 5.369 1.00 92.00 86 LEU A O 1
ATOM 698 N N . CYS A 1 87 ? -7.600 8.362 3.415 1.00 90.00 87 CYS A N 1
ATOM 699 C CA . CYS A 1 87 ? -7.900 9.785 3.603 1.00 90.00 87 CYS A CA 1
ATOM 700 C C . CYS A 1 87 ? -9.395 10.041 3.833 1.00 90.00 87 CYS A C 1
ATOM 702 O O . CYS A 1 87 ? -9.758 10.758 4.760 1.00 90.00 87 CYS A O 1
ATOM 704 N N . ALA A 1 88 ? -10.263 9.424 3.025 1.00 87.00 88 ALA A N 1
ATOM 705 C CA . ALA A 1 88 ? -11.710 9.534 3.207 1.00 87.00 88 ALA A CA 1
ATOM 706 C C . ALA A 1 88 ? -12.184 8.885 4.520 1.00 87.00 88 ALA A C 1
ATOM 708 O O . ALA A 1 88 ? -13.054 9.426 5.195 1.00 87.00 88 ALA A O 1
ATOM 709 N N . PHE A 1 89 ? -11.596 7.745 4.889 1.00 86.75 89 PHE A N 1
ATOM 710 C CA . PHE A 1 89 ? -11.938 7.001 6.098 1.00 86.75 89 PHE A CA 1
ATOM 711 C C . PHE A 1 89 ? -11.612 7.775 7.376 1.00 86.75 89 PHE A C 1
ATOM 713 O O . PHE A 1 89 ? -12.401 7.759 8.309 1.00 86.75 89 PHE A O 1
ATOM 720 N N . MET A 1 90 ? -10.502 8.516 7.409 1.00 83.19 90 MET A N 1
ATOM 721 C CA . MET A 1 90 ? -10.154 9.361 8.560 1.00 83.19 90 MET A CA 1
ATOM 722 C C . MET A 1 90 ? -11.154 10.496 8.822 1.00 83.19 90 MET A C 1
ATOM 724 O O . MET A 1 90 ? -11.179 11.029 9.927 1.00 83.19 90 MET A O 1
ATOM 728 N N . GLY A 1 91 ? -11.951 10.883 7.823 1.00 78.56 91 GLY A N 1
ATOM 729 C CA . GLY A 1 91 ? -13.043 11.844 7.989 1.00 78.56 91 GLY A CA 1
ATOM 730 C C . GLY A 1 91 ? -14.354 11.215 8.470 1.00 78.56 91 GLY A C 1
ATOM 731 O O . GLY A 1 91 ? -15.354 11.921 8.568 1.00 78.56 91 GLY A O 1
ATOM 732 N N . CYS A 1 92 ? -14.385 9.902 8.716 1.00 79.50 92 CYS A N 1
ATOM 733 C CA . CYS A 1 92 ? -15.569 9.182 9.162 1.00 79.50 92 CYS A CA 1
ATOM 734 C C . CYS A 1 92 ? -15.596 9.099 10.694 1.00 79.50 92 CYS A C 1
ATOM 736 O O . CYS A 1 92 ? -14.658 8.599 11.307 1.00 79.50 92 CYS A O 1
ATOM 738 N N . GLU A 1 93 ? -16.676 9.587 11.308 1.00 77.88 93 GLU A N 1
ATOM 739 C CA . GLU A 1 93 ? -16.874 9.539 12.767 1.00 77.88 93 GLU A CA 1
ATOM 740 C C . GLU A 1 93 ? -17.604 8.268 13.234 1.00 77.88 93 GLU A C 1
ATOM 742 O O . GLU A 1 93 ? -17.784 8.067 14.433 1.00 77.88 93 GLU A O 1
ATOM 747 N N . ASP A 1 94 ? -18.042 7.416 12.303 1.00 82.56 94 ASP A N 1
ATOM 748 C CA . ASP A 1 94 ? -18.759 6.183 12.621 1.00 82.56 94 ASP A CA 1
ATOM 749 C C . ASP A 1 94 ? -17.771 5.089 13.085 1.00 82.56 94 ASP A C 1
ATOM 751 O O . ASP A 1 94 ? -16.960 4.612 12.284 1.00 82.56 94 ASP A O 1
ATOM 755 N N . PRO A 1 95 ? -17.826 4.657 14.361 1.00 78.88 95 PRO A N 1
ATOM 756 C CA . PRO A 1 95 ? -16.904 3.663 14.905 1.00 78.88 95 PRO A CA 1
ATOM 757 C C . PRO A 1 95 ? -17.103 2.260 14.314 1.00 78.88 95 PRO A C 1
ATOM 759 O O . PRO A 1 95 ? -16.199 1.434 14.434 1.00 78.88 95 PRO A O 1
ATOM 762 N N . ASP A 1 96 ? -18.240 1.987 13.671 1.00 83.06 96 ASP A N 1
ATOM 763 C CA . ASP A 1 96 ? -18.524 0.721 12.990 1.00 83.06 96 ASP A CA 1
ATOM 764 C C . ASP A 1 96 ? -18.236 0.799 11.478 1.00 83.06 96 ASP A C 1
ATOM 766 O O . ASP A 1 96 ? -18.438 -0.173 10.737 1.00 83.06 96 ASP A O 1
ATOM 770 N N . ALA A 1 97 ? -17.718 1.937 10.999 1.00 84.81 97 ALA A N 1
ATOM 771 C CA . ALA A 1 97 ? -17.406 2.119 9.596 1.00 84.81 97 ALA A CA 1
ATOM 772 C C . ALA A 1 97 ? -16.336 1.133 9.118 1.00 84.81 97 ALA A C 1
ATOM 774 O O . ALA A 1 97 ? -15.296 0.888 9.742 1.00 84.81 97 ALA A O 1
ATOM 775 N N . SER A 1 98 ? -16.572 0.625 7.913 1.00 86.81 98 SER A N 1
ATOM 776 C CA . SER A 1 98 ? -15.590 -0.128 7.152 1.00 86.81 98 SER A CA 1
ATOM 777 C C . SER A 1 98 ? -15.560 0.371 5.721 1.00 86.81 98 SER A C 1
ATOM 779 O O . SER A 1 98 ? -16.591 0.722 5.145 1.00 86.81 98 SER A O 1
ATOM 781 N N . ILE A 1 99 ? -14.368 0.407 5.134 1.00 88.69 99 ILE A N 1
ATOM 782 C CA . ILE A 1 99 ? -14.213 0.788 3.737 1.00 88.69 99 ILE A CA 1
ATOM 783 C C . ILE A 1 99 ? -13.461 -0.286 2.969 1.00 88.69 99 ILE A C 1
ATOM 785 O O . ILE A 1 99 ? -12.361 -0.710 3.330 1.00 88.69 99 ILE A O 1
ATOM 789 N N . VAL A 1 100 ? -14.075 -0.710 1.868 1.00 87.62 100 VAL A N 1
ATOM 790 C CA . VAL A 1 100 ? -13.434 -1.562 0.873 1.00 87.62 100 VAL A CA 1
ATOM 791 C C . VAL A 1 100 ? -12.635 -0.661 -0.061 1.00 87.62 100 VAL A C 1
ATOM 793 O O . VAL A 1 100 ? -13.177 0.261 -0.677 1.00 87.62 100 VAL A O 1
ATOM 796 N N . VAL A 1 101 ? -11.335 -0.918 -0.169 1.00 84.25 101 VAL A N 1
ATOM 797 C CA . VAL A 1 101 ? -10.439 -0.125 -1.011 1.00 84.25 101 VAL A CA 1
ATOM 798 C C . VAL A 1 101 ? -10.556 -0.553 -2.471 1.00 84.25 101 VAL A C 1
ATOM 800 O O . VAL A 1 101 ? -11.002 0.217 -3.321 1.00 84.25 101 VAL A O 1
ATOM 803 N N . LYS A 1 102 ? -10.114 -1.782 -2.761 1.00 81.38 102 LYS A N 1
ATOM 804 C CA . LYS A 1 102 ? -10.084 -2.432 -4.079 1.00 81.38 102 LYS A CA 1
ATOM 805 C C . LYS A 1 102 ? -9.627 -3.878 -3.882 1.00 81.38 102 LYS A C 1
ATOM 807 O O . LYS A 1 102 ? -8.741 -4.085 -3.056 1.00 81.38 102 LYS A O 1
ATOM 812 N N . LYS A 1 103 ? -10.165 -4.832 -4.663 1.00 64.62 103 LYS A N 1
ATOM 813 C CA . LYS A 1 103 ? -9.674 -6.228 -4.762 1.00 64.62 103 LYS A CA 1
ATOM 814 C C . LYS A 1 103 ? -9.206 -6.776 -3.409 1.00 64.62 103 LYS A C 1
ATOM 816 O O . LYS A 1 103 ? -8.027 -7.068 -3.204 1.00 64.62 103 LYS A O 1
ATOM 821 N N . ASP A 1 104 ? -10.161 -6.865 -2.491 1.00 79.69 104 ASP A N 1
ATOM 822 C CA . ASP A 1 104 ? -10.005 -7.640 -1.267 1.00 79.69 104 ASP A CA 1
ATOM 823 C C . ASP A 1 104 ? -9.104 -7.003 -0.195 1.00 79.69 104 ASP A C 1
ATOM 825 O O . ASP A 1 104 ? -8.478 -7.712 0.584 1.00 79.69 104 ASP A O 1
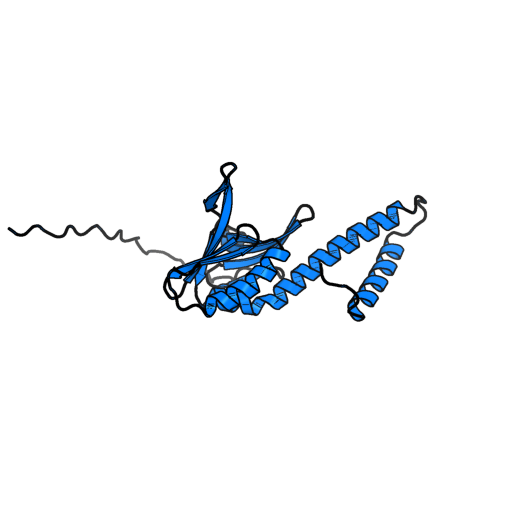ATOM 829 N N . VAL A 1 105 ? -9.025 -5.671 -0.120 1.00 90.62 105 VAL A N 1
ATOM 830 C CA . VAL A 1 105 ? -8.412 -4.957 1.017 1.00 90.62 105 VAL A CA 1
ATOM 831 C C . VAL A 1 105 ? -9.454 -4.075 1.680 1.00 90.62 105 VAL A C 1
ATOM 833 O O . VAL A 1 105 ? -10.100 -3.270 1.003 1.00 90.62 105 VAL A O 1
ATOM 836 N N . CYS A 1 106 ? -9.566 -4.196 2.998 1.00 91.75 106 CYS A N 1
ATOM 837 C CA . CYS A 1 106 ? -10.456 -3.378 3.804 1.00 91.75 106 CYS A CA 1
ATOM 838 C C . CYS A 1 106 ? -9.734 -2.680 4.945 1.00 91.75 106 CYS A C 1
ATOM 840 O O . CYS A 1 106 ? -8.727 -3.174 5.461 1.00 91.75 106 CYS A O 1
ATOM 842 N N . ILE A 1 107 ? -10.302 -1.541 5.327 1.00 92.81 107 ILE A N 1
ATOM 843 C CA . ILE A 1 107 ? -9.918 -0.752 6.489 1.00 92.81 107 ILE A CA 1
ATOM 844 C C . ILE A 1 107 ? -11.122 -0.721 7.433 1.00 92.81 107 ILE A C 1
ATOM 846 O O . ILE A 1 107 ? -12.249 -0.503 6.984 1.00 92.81 107 ILE A O 1
ATOM 850 N N . PHE A 1 108 ? -10.877 -0.957 8.718 1.00 90.12 108 PHE A N 1
ATOM 851 C CA . PHE A 1 108 ? -11.894 -0.963 9.771 1.00 90.12 108 PHE A CA 1
ATOM 852 C C . PHE A 1 108 ? -11.389 -0.186 10.978 1.00 90.12 108 PHE A C 1
ATOM 854 O O . PHE A 1 108 ? -10.195 -0.254 11.285 1.00 90.12 108 PHE A O 1
ATOM 861 N N . HIS A 1 109 ? -12.288 0.447 11.723 1.00 88.50 109 HIS A N 1
ATOM 862 C CA . HIS A 1 109 ? -11.970 0.881 13.076 1.00 88.50 109 HIS A CA 1
ATOM 863 C C . HIS A 1 109 ? -11.804 -0.348 13.974 1.00 88.50 109 HIS A C 1
ATOM 865 O O . HIS A 1 109 ? -12.632 -1.255 14.000 1.00 88.50 109 HIS A O 1
ATOM 871 N N . GLN A 1 110 ? -10.680 -0.414 14.682 1.00 83.19 110 GLN A N 1
ATOM 872 C CA . GLN A 1 110 ? -10.439 -1.436 15.701 1.00 83.19 110 GLN A CA 1
ATOM 873 C C . GLN A 1 110 ? -10.805 -0.894 17.091 1.00 83.19 110 GLN A C 1
ATOM 875 O O . GLN A 1 110 ? -11.262 -1.645 17.952 1.00 83.19 110 GLN A O 1
ATOM 880 N N . ASN A 1 111 ? -10.567 0.405 17.301 1.00 80.56 111 ASN A N 1
ATOM 881 C CA . ASN A 1 111 ? -10.788 1.182 18.520 1.00 80.56 111 ASN A CA 1
ATOM 882 C C . ASN A 1 111 ? -10.866 2.676 18.124 1.00 80.56 111 ASN A C 1
ATOM 884 O O . ASN A 1 111 ? -10.579 3.012 16.976 1.00 80.56 111 ASN A O 1
ATOM 888 N N . GLU A 1 112 ? -11.103 3.582 19.082 1.00 75.44 112 GLU A N 1
ATOM 889 C CA . GLU A 1 112 ? -11.162 5.043 18.844 1.00 75.44 112 GLU A CA 1
ATOM 890 C C . GLU A 1 112 ? -9.939 5.629 18.109 1.00 75.44 112 GLU A C 1
ATOM 892 O O . GLU A 1 112 ? -10.067 6.610 17.388 1.00 75.44 112 GLU A O 1
ATOM 897 N N . ASN A 1 113 ? -8.750 5.035 18.268 1.00 84.12 113 ASN A N 1
ATOM 898 C CA . ASN A 1 113 ? -7.499 5.562 17.702 1.00 84.12 113 ASN A CA 1
ATOM 899 C C . ASN A 1 113 ? -6.704 4.536 16.888 1.00 84.12 113 ASN A C 1
ATOM 901 O O . ASN A 1 113 ? -5.530 4.765 16.593 1.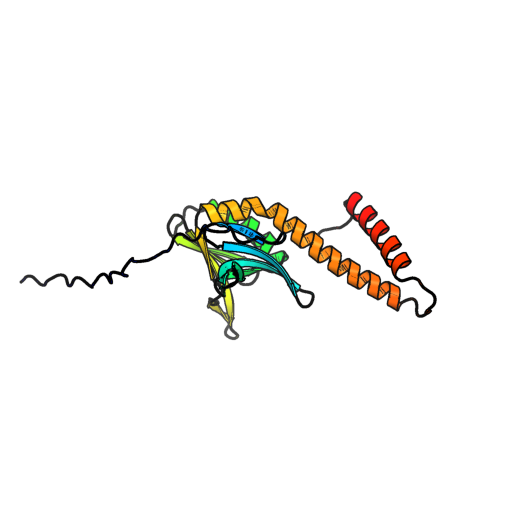00 84.12 113 ASN A O 1
ATOM 905 N N . CYS A 1 114 ? -7.310 3.396 16.557 1.00 90.62 114 CYS A N 1
ATOM 906 C CA . CYS A 1 114 ? -6.633 2.334 15.825 1.00 90.62 114 CYS A CA 1
ATOM 907 C C . CYS A 1 114 ? -7.471 1.897 14.634 1.00 90.62 114 CYS A C 1
ATOM 909 O O . CYS A 1 114 ? -8.665 1.619 14.769 1.00 90.62 114 CYS A O 1
ATOM 911 N N . ILE A 1 115 ? -6.815 1.755 13.490 1.00 92.94 115 ILE A N 1
ATOM 912 C CA . ILE A 1 115 ? -7.395 1.126 12.311 1.00 92.94 115 ILE A CA 1
ATOM 913 C C . ILE A 1 115 ? -6.792 -0.258 12.130 1.00 92.94 115 ILE A C 1
ATOM 915 O O . ILE A 1 115 ? -5.629 -0.503 12.454 1.00 92.94 115 ILE A O 1
ATOM 919 N N . SER A 1 116 ? -7.572 -1.171 11.576 1.00 93.56 116 SER A N 1
ATOM 920 C CA . SER A 1 116 ? -7.058 -2.431 11.069 1.00 93.56 116 SER A CA 1
ATOM 921 C C . SER A 1 116 ? -7.151 -2.461 9.557 1.00 93.56 116 SER A C 1
ATOM 923 O O . SER A 1 116 ? -8.157 -2.061 8.976 1.00 93.56 116 SER A O 1
ATOM 925 N N . ILE A 1 117 ? -6.084 -2.938 8.927 1.00 95.12 117 ILE A N 1
ATOM 926 C CA . ILE A 1 117 ? -6.020 -3.181 7.494 1.00 95.12 117 ILE A CA 1
ATOM 927 C C . ILE A 1 117 ? -5.933 -4.687 7.321 1.00 95.12 117 ILE A C 1
ATOM 929 O O . ILE A 1 117 ? -5.032 -5.335 7.865 1.00 95.12 117 ILE A O 1
ATOM 933 N N . GLN A 1 118 ? -6.879 -5.253 6.583 1.00 93.88 118 GLN A N 1
ATOM 934 C CA . GLN A 1 118 ? -6.976 -6.697 6.429 1.00 93.88 118 GLN A CA 1
ATOM 935 C C . GLN A 1 118 ? -7.405 -7.075 5.023 1.00 93.88 118 GLN A C 1
ATOM 937 O O . GLN A 1 118 ? -8.195 -6.377 4.380 1.00 93.88 118 GLN A O 1
ATOM 942 N N . ARG A 1 119 ? -6.877 -8.206 4.548 1.00 90.44 119 ARG A N 1
ATOM 943 C CA . ARG A 1 119 ? -7.288 -8.765 3.266 1.00 90.44 119 ARG A CA 1
ATOM 944 C C . ARG A 1 119 ? -8.500 -9.675 3.396 1.00 90.44 119 ARG A C 1
ATOM 946 O O . ARG A 1 119 ? -8.622 -10.439 4.351 1.00 90.44 119 ARG A O 1
ATOM 953 N N . LEU A 1 120 ? -9.360 -9.617 2.396 1.00 87.88 120 LEU A N 1
ATOM 954 C CA . LEU A 1 120 ? -10.456 -10.544 2.178 1.00 87.88 120 LEU A CA 1
ATOM 955 C C . LEU A 1 120 ? -10.076 -11.546 1.091 1.00 87.88 120 LEU A C 1
ATOM 957 O O . LEU A 1 120 ? -9.108 -11.381 0.349 1.00 87.88 120 LEU A O 1
ATOM 961 N N . PHE A 1 121 ? -10.845 -12.616 1.028 1.00 83.38 121 PHE A N 1
ATOM 962 C CA . PHE A 1 121 ? -10.793 -13.604 -0.026 1.00 83.38 121 PHE A CA 1
ATOM 963 C C . PHE A 1 121 ? -12.219 -14.037 -0.337 1.00 83.38 121 PHE A C 1
ATOM 965 O O . PHE A 1 121 ? -12.935 -14.506 0.556 1.00 83.38 121 PHE A O 1
ATOM 972 N N . GLU A 1 122 ? -12.614 -13.859 -1.594 1.00 84.56 122 GLU A N 1
ATOM 973 C CA . GLU A 1 122 ? -13.863 -14.386 -2.130 1.00 84.56 122 GLU A CA 1
ATOM 974 C C . GLU A 1 122 ? -13.702 -15.882 -2.412 1.00 84.56 122 GLU A C 1
ATOM 976 O O . GLU A 1 122 ? -12.785 -16.330 -3.106 1.00 84.56 122 GLU A O 1
ATOM 981 N N . ARG A 1 123 ? -14.588 -16.675 -1.826 1.00 85.62 123 ARG A N 1
ATOM 982 C CA . ARG A 1 123 ? -14.643 -18.120 -1.996 1.00 85.62 123 ARG A CA 1
ATOM 983 C C . ARG A 1 123 ? -15.421 -18.470 -3.262 1.00 85.62 123 ARG A C 1
ATOM 985 O O . ARG A 1 123 ? -16.155 -17.665 -3.820 1.00 85.62 123 ARG A O 1
ATOM 992 N N . LYS A 1 124 ? -15.297 -19.725 -3.704 1.00 89.75 124 LYS A N 1
ATOM 993 C CA . LYS A 1 124 ? -16.003 -20.231 -4.898 1.00 89.75 124 LYS A CA 1
ATOM 994 C C . LYS A 1 124 ? -17.529 -20.172 -4.786 1.00 89.75 124 LYS A C 1
ATOM 996 O O . LYS A 1 124 ? -18.206 -20.163 -5.804 1.00 89.75 124 LYS A O 1
ATOM 1001 N N . ASP A 1 125 ? -18.050 -20.173 -3.565 1.00 92.50 125 ASP A N 1
ATOM 1002 C CA . ASP A 1 125 ? -19.472 -20.028 -3.253 1.00 92.50 125 ASP A CA 1
ATOM 1003 C C . ASP A 1 125 ? -19.912 -18.553 -3.161 1.00 92.50 125 ASP A C 1
ATOM 1005 O O . ASP A 1 125 ? -20.996 -18.274 -2.655 1.00 92.50 125 ASP A O 1
ATOM 1009 N N . MET A 1 126 ? -19.081 -17.615 -3.641 1.00 82.88 126 MET A N 1
ATOM 1010 C CA . MET A 1 126 ? -19.299 -16.163 -3.606 1.00 82.88 126 MET A CA 1
ATOM 1011 C C . MET A 1 126 ? -19.361 -15.572 -2.187 1.00 82.88 126 MET A C 1
ATOM 1013 O O . MET A 1 126 ? -19.793 -14.436 -1.996 1.00 82.88 126 MET A O 1
ATOM 1017 N N . THR A 1 127 ? -18.934 -16.320 -1.162 1.00 87.12 127 THR A N 1
ATOM 1018 C CA . THR A 1 127 ? -18.838 -15.800 0.208 1.00 87.12 127 THR A CA 1
ATOM 1019 C C . THR A 1 127 ? -17.469 -15.180 0.474 1.00 87.12 127 THR A C 1
ATOM 1021 O O . THR A 1 127 ? -16.448 -15.624 -0.052 1.00 87.12 127 THR A O 1
ATOM 1024 N N . PHE A 1 128 ? -17.417 -14.158 1.328 1.00 83.75 128 PHE A N 1
ATOM 1025 C CA . PHE A 1 128 ? -16.162 -13.506 1.699 1.00 83.75 128 PHE A CA 1
ATOM 1026 C C . PHE A 1 128 ? -15.628 -14.043 3.024 1.00 83.75 128 PHE A C 1
ATOM 1028 O O . PHE A 1 128 ? -16.368 -14.257 3.983 1.00 83.75 128 PHE A O 1
ATOM 1035 N N . SER A 1 129 ? -14.313 -14.231 3.094 1.00 87.06 129 SER A N 1
ATOM 1036 C CA . SER A 1 129 ? -13.621 -14.595 4.329 1.00 87.06 129 SER A CA 1
ATOM 1037 C C . SER A 1 129 ? -12.367 -13.759 4.526 1.00 87.06 129 SER A C 1
ATOM 1039 O O . SER A 1 129 ? -11.674 -13.431 3.566 1.00 87.06 129 SER A O 1
ATOM 1041 N N . PHE A 1 130 ? -12.074 -13.406 5.775 1.00 87.88 130 PHE A N 1
ATOM 1042 C CA . PHE A 1 130 ? -10.855 -12.682 6.107 1.00 87.88 130 PHE A CA 1
ATOM 1043 C C . PHE A 1 130 ? -9.630 -13.589 6.030 1.00 87.88 130 PHE A C 1
ATOM 1045 O O . PHE A 1 130 ? -9.631 -14.711 6.540 1.00 87.88 130 PHE A O 1
ATOM 1052 N N . LEU A 1 131 ? -8.564 -13.069 5.429 1.00 87.50 131 LEU A N 1
ATOM 1053 C CA . LEU A 1 131 ? -7.249 -13.687 5.466 1.00 87.50 131 LEU A CA 1
ATOM 1054 C C . LEU A 1 131 ? -6.536 -13.343 6.783 1.00 87.50 131 LEU A C 1
ATOM 1056 O O . LEU A 1 131 ? -6.790 -12.290 7.373 1.00 87.50 131 LEU A O 1
ATOM 1060 N N . PRO A 1 132 ? -5.597 -14.191 7.238 1.00 86.00 132 PRO A N 1
ATOM 1061 C CA . PRO A 1 132 ? -4.789 -13.911 8.427 1.00 86.00 132 PRO A CA 1
ATOM 1062 C C . PRO A 1 132 ? -3.821 -12.727 8.239 1.00 86.00 132 PRO A C 1
ATOM 1064 O O . PRO A 1 132 ? -3.253 -12.241 9.212 1.00 86.00 132 PRO A O 1
ATOM 1067 N N . GLU A 1 133 ? -3.633 -12.254 7.001 1.00 90.12 133 GLU A N 1
ATOM 1068 C CA . GLU A 1 133 ? -2.883 -11.039 6.665 1.00 90.12 133 GLU A CA 1
ATOM 1069 C C . GLU A 1 133 ? -3.611 -9.796 7.195 1.00 90.12 133 GLU A C 1
ATOM 1071 O O . GLU A 1 133 ? -4.497 -9.241 6.537 1.00 90.12 133 GLU A O 1
ATOM 1076 N N . LYS A 1 134 ? -3.230 -9.386 8.407 1.00 93.25 134 LYS A N 1
ATOM 1077 C CA . LYS A 1 134 ? -3.770 -8.235 9.130 1.00 93.25 134 LYS A CA 1
ATOM 1078 C C . LYS A 1 134 ? -2.635 -7.397 9.706 1.00 93.25 134 LYS A C 1
ATOM 1080 O O . LYS A 1 134 ? -1.674 -7.944 10.248 1.00 93.25 134 LYS A O 1
ATOM 1085 N N . VAL A 1 135 ? -2.788 -6.080 9.651 1.00 95.44 135 VAL A N 1
ATOM 1086 C CA . VAL A 1 135 ? -1.996 -5.125 10.433 1.00 95.44 135 VAL A CA 1
ATOM 1087 C C . VAL A 1 135 ? -2.934 -4.170 11.158 1.00 95.44 135 VAL A C 1
ATOM 1089 O O . VAL A 1 135 ? -3.988 -3.813 10.632 1.00 95.44 135 VAL A O 1
ATOM 1092 N N . VAL A 1 136 ? -2.579 -3.799 12.383 1.00 95.31 136 VAL A N 1
ATOM 1093 C CA . VAL A 1 136 ? -3.286 -2.778 13.161 1.00 95.31 136 VAL A CA 1
ATOM 1094 C C . VAL A 1 136 ? -2.345 -1.597 13.293 1.00 95.31 136 VAL A C 1
ATOM 1096 O O . VAL A 1 136 ? -1.194 -1.789 13.675 1.00 95.31 136 VAL A O 1
ATOM 1099 N N . LEU A 1 137 ? -2.833 -0.412 12.946 1.00 95.81 137 LEU A N 1
ATOM 1100 C CA . LEU A 1 137 ? -2.088 0.835 13.021 1.00 95.81 137 LEU A CA 1
ATOM 1101 C C . LEU A 1 137 ? -2.778 1.766 14.012 1.00 95.81 137 LEU A C 1
ATOM 1103 O O . LEU A 1 137 ? -3.990 1.975 13.930 1.00 95.81 137 LEU A O 1
ATOM 1107 N N . ASN A 1 138 ? -2.007 2.330 14.931 1.00 94.06 138 ASN A N 1
ATOM 1108 C CA . ASN A 1 138 ? -2.451 3.423 15.782 1.00 94.06 138 ASN A CA 1
ATOM 1109 C C . ASN A 1 138 ? -2.489 4.751 15.000 1.00 94.06 138 ASN A C 1
ATOM 1111 O O . ASN A 1 138 ? -2.037 4.840 13.856 1.00 94.06 138 ASN A O 1
ATOM 1115 N N . LYS A 1 139 ? -3.021 5.793 15.644 1.00 92.06 139 LYS A N 1
ATOM 1116 C CA . LYS A 1 139 ? -3.176 7.129 15.060 1.00 92.06 139 LYS A CA 1
ATOM 1117 C C . LYS A 1 139 ? -1.901 7.729 14.501 1.00 92.06 139 LYS A C 1
ATOM 1119 O O . LYS A 1 139 ? -1.930 8.280 13.408 1.00 92.06 139 LYS A O 1
ATOM 1124 N N . VAL A 1 140 ? -0.796 7.601 15.222 1.00 94.12 140 VAL A N 1
ATOM 1125 C CA . VAL A 1 140 ? 0.494 8.115 14.756 1.00 94.12 140 VAL A CA 1
ATOM 1126 C C . VAL A 1 140 ? 0.921 7.350 13.503 1.00 94.12 140 VAL A C 1
ATOM 1128 O O . VAL A 1 140 ? 1.175 7.961 12.472 1.00 94.12 140 VAL A O 1
ATOM 1131 N N . GLN A 1 141 ? 0.861 6.019 13.545 1.00 95.94 141 GLN A N 1
ATOM 1132 C CA . GLN A 1 141 ? 1.278 5.145 12.448 1.00 95.94 141 GLN A CA 1
ATOM 1133 C C . GLN A 1 141 ? 0.506 5.383 11.148 1.00 95.94 141 GLN A C 1
ATOM 1135 O O . GLN A 1 141 ? 1.117 5.441 10.082 1.00 95.94 141 GLN A O 1
ATOM 1140 N N . TYR A 1 142 ? -0.827 5.505 11.190 1.00 93.12 142 TYR A N 1
ATOM 1141 C CA . TYR A 1 142 ? -1.587 5.718 9.953 1.00 93.12 142 TYR A CA 1
ATOM 1142 C C . TYR A 1 142 ? -1.494 7.157 9.427 1.00 93.12 142 TYR A C 1
ATOM 1144 O O . TYR A 1 142 ? -1.670 7.353 8.228 1.00 93.12 142 TYR A O 1
ATOM 1152 N N . ILE A 1 143 ? -1.188 8.147 10.276 1.00 93.56 143 ILE A N 1
ATOM 1153 C CA . ILE A 1 143 ? -0.858 9.510 9.826 1.00 93.56 143 ILE A CA 1
ATOM 1154 C C . ILE A 1 143 ? 0.500 9.496 9.119 1.00 93.56 143 ILE A C 1
ATOM 1156 O O . ILE A 1 143 ? 0.593 9.925 7.972 1.00 93.56 143 ILE A O 1
ATOM 1160 N N . THR A 1 144 ? 1.521 8.906 9.738 1.00 95.56 144 THR A N 1
ATOM 1161 C CA . THR A 1 144 ? 2.859 8.767 9.144 1.00 95.56 144 THR A CA 1
ATOM 1162 C C . THR A 1 144 ? 2.831 7.959 7.840 1.00 95.56 144 THR A C 1
ATOM 1164 O O . THR A 1 144 ? 3.513 8.292 6.874 1.00 95.56 144 THR A O 1
ATOM 1167 N N . LEU A 1 145 ? 1.969 6.941 7.745 1.00 95.44 145 LEU A N 1
ATOM 1168 C CA . LEU A 1 145 ? 1.732 6.198 6.502 1.00 95.44 145 LEU A CA 1
ATOM 1169 C C . LEU A 1 145 ? 1.244 7.096 5.351 1.00 95.44 145 LEU A C 1
ATOM 1171 O O . LEU A 1 145 ? 1.600 6.846 4.199 1.00 95.44 145 LEU A O 1
ATOM 1175 N N . LEU A 1 146 ? 0.424 8.109 5.642 1.00 94.31 146 LEU A N 1
ATOM 1176 C CA . LEU A 1 146 ? -0.043 9.072 4.641 1.00 94.31 146 LEU A CA 1
ATOM 1177 C C . LEU A 1 146 ? 1.051 10.066 4.256 1.00 94.31 146 LEU A C 1
ATOM 1179 O O . LEU A 1 146 ? 1.182 10.393 3.080 1.00 94.31 146 LEU A O 1
ATOM 1183 N N . GLU A 1 147 ? 1.869 10.502 5.213 1.00 94.88 147 GLU A N 1
ATOM 1184 C CA . GLU A 1 147 ? 3.011 11.389 4.956 1.00 94.88 147 GLU A CA 1
ATOM 1185 C C . GLU A 1 147 ? 4.021 10.739 3.998 1.00 94.88 147 GLU A C 1
ATOM 1187 O O . GLU A 1 147 ? 4.470 11.372 3.041 1.00 94.88 147 GLU A O 1
ATOM 1192 N N . TYR A 1 148 ? 4.292 9.442 4.173 1.00 95.75 148 TYR A N 1
ATOM 1193 C CA . TYR A 1 148 ? 5.180 8.682 3.290 1.00 95.75 148 TYR A CA 1
ATOM 1194 C C . TYR A 1 148 ? 4.591 8.343 1.919 1.00 95.75 148 TYR A C 1
ATOM 1196 O O . TYR A 1 148 ? 5.294 7.771 1.082 1.00 95.75 148 TYR A O 1
ATOM 1204 N N . PHE A 1 149 ? 3.328 8.677 1.641 1.00 94.69 149 PHE A N 1
ATOM 1205 C CA . PHE A 1 149 ? 2.666 8.230 0.417 1.00 94.69 149 PHE A CA 1
ATOM 1206 C C . PHE A 1 149 ? 3.422 8.627 -0.853 1.00 94.69 149 PHE A C 1
ATOM 1208 O O . PHE A 1 149 ? 3.619 7.784 -1.730 1.00 94.69 149 PHE A O 1
ATOM 1215 N N . ASN A 1 150 ? 3.860 9.883 -0.961 1.00 93.62 150 ASN A N 1
ATOM 1216 C CA . ASN A 1 150 ? 4.553 10.367 -2.157 1.00 93.62 150 ASN A CA 1
ATOM 1217 C C . ASN A 1 150 ? 5.922 9.698 -2.323 1.00 93.62 150 ASN A C 1
ATOM 1219 O O . ASN A 1 150 ? 6.238 9.210 -3.405 1.00 93.62 150 ASN A O 1
ATOM 1223 N N . GLU A 1 151 ? 6.687 9.593 -1.238 1.00 94.44 151 GLU A N 1
ATOM 1224 C CA . GLU A 1 151 ? 8.027 9.004 -1.251 1.00 94.44 151 GLU A CA 1
ATOM 1225 C C . GLU A 1 151 ? 7.991 7.513 -1.622 1.00 94.44 151 GLU A C 1
ATOM 1227 O O . GLU A 1 151 ? 8.699 7.061 -2.528 1.00 94.44 151 GLU A O 1
ATOM 1232 N N . VAL A 1 152 ? 7.079 6.751 -1.010 1.00 94.56 152 VAL A N 1
ATOM 1233 C CA . VAL A 1 152 ? 6.841 5.343 -1.357 1.00 94.56 152 VAL A CA 1
ATOM 1234 C C . VAL A 1 152 ? 6.347 5.224 -2.797 1.00 94.56 152 VAL A C 1
ATOM 1236 O O . VAL A 1 152 ? 6.785 4.336 -3.529 1.00 94.56 152 VAL A O 1
ATOM 1239 N N . SER A 1 153 ? 5.451 6.114 -3.232 1.00 93.00 153 SER A N 1
ATOM 1240 C CA . SER A 1 153 ? 4.921 6.113 -4.598 1.00 93.00 153 SER A CA 1
ATOM 1241 C C . SER A 1 153 ? 6.010 6.333 -5.639 1.00 93.00 153 SER A C 1
ATOM 1243 O O . SER A 1 153 ? 6.025 5.633 -6.654 1.00 93.00 153 SER A O 1
ATOM 1245 N N . ASP A 1 154 ? 6.934 7.255 -5.395 1.00 91.56 154 ASP A N 1
ATOM 1246 C CA . ASP A 1 154 ? 8.054 7.521 -6.292 1.00 91.56 154 ASP A CA 1
ATOM 1247 C C . ASP A 1 154 ? 9.050 6.361 -6.296 1.00 91.56 154 ASP A C 1
ATOM 1249 O O . ASP A 1 154 ? 9.514 5.947 -7.363 1.00 91.56 154 ASP A O 1
ATOM 1253 N N . TYR A 1 155 ? 9.282 5.729 -5.143 1.00 91.44 155 TYR A N 1
ATOM 1254 C CA . TYR A 1 155 ? 10.072 4.503 -5.075 1.00 91.44 155 TYR A CA 1
ATOM 1255 C C . TYR A 1 155 ? 9.431 3.352 -5.872 1.00 91.44 155 TYR A C 1
ATOM 1257 O O . TYR A 1 155 ? 10.115 2.645 -6.619 1.00 91.44 155 TYR A O 1
ATOM 1265 N N . VAL A 1 156 ? 8.108 3.175 -5.773 1.00 90.75 156 VAL A N 1
ATOM 1266 C CA . VAL A 1 156 ? 7.349 2.186 -6.559 1.00 90.75 156 VAL A CA 1
ATOM 126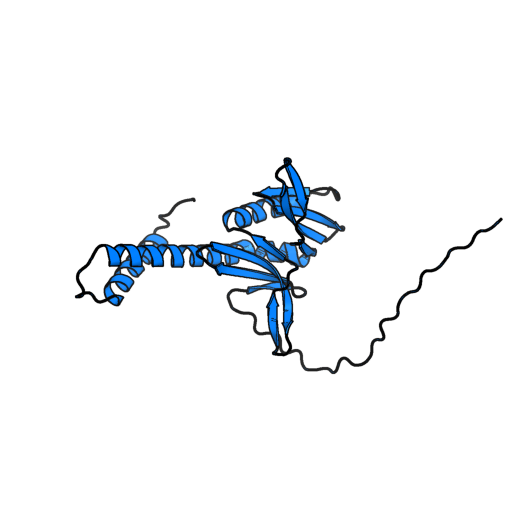7 C C . VAL A 1 156 ? 7.471 2.472 -8.055 1.00 90.75 156 VAL A C 1
ATOM 1269 O O . VAL A 1 156 ? 7.793 1.554 -8.812 1.00 90.75 156 VAL A O 1
ATOM 1272 N N . LYS A 1 157 ? 7.275 3.725 -8.489 1.00 89.56 157 LYS A N 1
ATOM 1273 C CA . LYS A 1 157 ? 7.442 4.126 -9.897 1.00 89.56 157 LYS A CA 1
ATOM 1274 C C . LYS A 1 157 ? 8.852 3.817 -10.387 1.00 89.56 157 LYS A C 1
ATOM 1276 O O . LYS A 1 157 ? 8.992 3.162 -11.417 1.00 89.56 157 LYS A O 1
ATOM 1281 N N . LYS A 1 158 ? 9.882 4.189 -9.620 1.00 87.50 158 LYS A N 1
ATOM 1282 C CA . LYS A 1 158 ? 11.286 3.904 -9.945 1.00 87.50 158 LYS A CA 1
ATOM 1283 C C . LYS A 1 158 ? 11.515 2.405 -10.148 1.00 87.50 158 LYS A C 1
ATOM 1285 O O . LYS A 1 158 ? 12.087 2.011 -11.159 1.00 87.50 158 LYS A O 1
ATOM 1290 N N . LYS A 1 159 ? 11.014 1.548 -9.248 1.00 85.69 159 LYS A N 1
ATOM 1291 C CA . LYS A 1 159 ? 11.137 0.082 -9.384 1.00 85.69 159 LYS A CA 1
ATOM 1292 C C . LYS A 1 159 ? 10.422 -0.464 -10.622 1.00 85.69 159 LYS A C 1
ATOM 1294 O O . LYS A 1 159 ? 10.991 -1.297 -11.329 1.00 85.69 159 LYS A O 1
ATOM 1299 N N . LEU A 1 160 ? 9.208 0.011 -10.904 1.00 84.62 160 LEU A N 1
ATOM 1300 C CA . LEU A 1 160 ? 8.443 -0.388 -12.090 1.00 84.62 160 LEU A CA 1
ATOM 1301 C C . LEU A 1 160 ? 9.134 0.052 -13.390 1.00 84.62 160 LEU A C 1
ATOM 1303 O O . LEU A 1 160 ? 9.203 -0.728 -14.343 1.00 84.62 160 LEU A O 1
ATOM 1307 N N . GLN A 1 161 ? 9.691 1.264 -13.417 1.00 81.06 161 GLN A N 1
ATOM 1308 C CA . GLN A 1 161 ? 10.460 1.791 -14.545 1.00 81.06 161 GLN A CA 1
ATOM 1309 C C . GLN A 1 161 ? 11.739 0.989 -14.774 1.00 81.06 161 GLN A C 1
ATOM 1311 O O . GLN A 1 161 ? 11.958 0.533 -15.892 1.00 81.06 161 GLN A O 1
ATOM 1316 N N . THR A 1 162 ? 12.543 0.737 -13.732 1.00 79.69 162 THR A N 1
ATOM 1317 C CA . THR A 1 162 ? 13.768 -0.073 -13.849 1.00 79.69 162 THR A CA 1
ATOM 1318 C C . THR A 1 162 ? 13.466 -1.443 -14.449 1.00 79.69 162 THR A C 1
ATOM 1320 O O . THR A 1 162 ? 14.187 -1.908 -15.330 1.00 79.69 162 THR A O 1
ATOM 1323 N N . TYR A 1 163 ? 12.377 -2.083 -14.020 1.00 72.19 163 TYR A N 1
ATOM 1324 C CA . TYR A 1 163 ? 11.969 -3.370 -14.573 1.00 72.19 163 TYR A CA 1
ATOM 1325 C C . TYR A 1 163 ? 11.534 -3.266 -16.045 1.00 72.19 163 TYR A C 1
ATOM 1327 O O . TYR A 1 163 ? 12.012 -4.033 -16.879 1.00 72.19 163 TYR A O 1
ATOM 1335 N N . THR A 1 164 ? 10.666 -2.306 -16.375 1.00 74.62 164 THR A N 1
ATOM 1336 C CA . THR A 1 164 ? 10.169 -2.107 -17.749 1.00 74.62 164 THR A CA 1
ATOM 1337 C C . THR A 1 164 ? 11.316 -1.803 -18.709 1.00 74.62 164 THR A C 1
ATOM 1339 O O . THR A 1 164 ? 11.403 -2.395 -19.783 1.00 74.62 164 THR A O 1
ATOM 1342 N N . PHE A 1 165 ? 12.244 -0.951 -18.280 1.00 74.69 165 PHE A N 1
ATOM 1343 C CA . PHE A 1 165 ? 13.460 -0.630 -19.008 1.00 74.69 165 PHE A CA 1
ATOM 1344 C C . PHE A 1 165 ? 14.341 -1.864 -19.215 1.00 74.69 165 PHE A C 1
ATOM 1346 O O . PHE A 1 165 ? 14.741 -2.149 -20.338 1.00 74.69 165 PHE A O 1
ATOM 1353 N N . THR A 1 166 ? 14.572 -2.656 -18.164 1.00 75.56 166 THR A N 1
ATOM 1354 C CA . THR A 1 166 ? 15.373 -3.889 -18.250 1.00 75.56 166 THR A CA 1
ATOM 1355 C C . THR A 1 166 ? 14.799 -4.868 -19.279 1.00 75.56 166 THR A C 1
ATOM 1357 O O . THR A 1 166 ? 15.542 -5.464 -20.057 1.00 75.56 166 THR A O 1
ATOM 1360 N N . GLU A 1 167 ? 13.478 -5.051 -19.312 1.00 78.56 167 GLU A N 1
ATOM 1361 C CA . GLU A 1 167 ? 12.847 -5.936 -20.297 1.00 78.56 167 GLU A CA 1
ATOM 1362 C C . GLU A 1 167 ? 12.884 -5.349 -21.712 1.00 78.56 167 GLU A C 1
ATOM 1364 O O . GLU A 1 167 ? 13.070 -6.103 -22.667 1.00 78.56 167 GLU A O 1
ATOM 1369 N N . TYR A 1 168 ? 12.769 -4.026 -21.853 1.00 74.94 168 TYR A N 1
ATOM 1370 C CA . TYR A 1 168 ? 12.925 -3.346 -23.137 1.00 74.94 168 TYR A CA 1
ATOM 1371 C C . TYR A 1 168 ? 14.348 -3.487 -23.694 1.00 74.94 168 TYR A C 1
ATOM 1373 O O . TYR A 1 168 ? 14.506 -3.872 -24.848 1.00 74.94 168 TYR A O 1
ATOM 1381 N N . VAL A 1 169 ? 15.382 -3.288 -22.870 1.00 78.12 169 VAL A N 1
ATOM 1382 C CA . VAL A 1 169 ? 16.789 -3.512 -23.251 1.00 78.12 169 VAL A CA 1
ATOM 1383 C C . VAL A 1 169 ? 16.986 -4.952 -23.732 1.00 78.12 169 VAL A C 1
ATOM 1385 O O . VAL A 1 169 ? 17.487 -5.172 -24.831 1.00 78.12 169 VAL A O 1
ATOM 1388 N N . LYS A 1 170 ? 16.517 -5.952 -22.969 1.00 79.06 170 LYS A N 1
ATOM 1389 C CA . LYS A 1 170 ? 16.596 -7.368 -23.380 1.00 79.06 170 LYS A CA 1
ATOM 1390 C C . LYS A 1 170 ? 15.867 -7.641 -24.693 1.00 79.06 170 LYS A C 1
ATOM 1392 O O . LYS A 1 170 ? 16.298 -8.488 -25.470 1.00 79.06 170 LYS A O 1
ATOM 1397 N N . TYR A 1 171 ? 14.732 -6.986 -24.912 1.00 80.94 171 TYR A N 1
ATOM 1398 C CA . TYR A 1 171 ? 13.974 -7.107 -26.150 1.00 80.94 171 TYR A CA 1
ATOM 1399 C C . TYR A 1 171 ? 14.734 -6.504 -27.337 1.00 80.94 171 TYR A C 1
ATOM 1401 O O . TYR A 1 171 ? 14.833 -7.156 -28.374 1.00 80.94 171 TYR A O 1
ATOM 1409 N N . GLU A 1 172 ? 15.322 -5.317 -27.179 1.00 77.31 172 GLU A N 1
ATOM 1410 C CA . GLU A 1 172 ? 16.137 -4.672 -28.214 1.00 77.31 172 GLU A CA 1
ATOM 1411 C C . GLU A 1 172 ? 17.407 -5.466 -28.537 1.00 77.31 172 GLU A C 1
ATOM 1413 O O . GLU A 1 172 ? 17.727 -5.640 -29.713 1.00 77.31 172 GLU A O 1
ATOM 1418 N N . LEU A 1 173 ? 18.072 -6.041 -27.530 1.00 77.50 173 LEU A N 1
ATOM 1419 C CA . LEU A 1 173 ? 19.212 -6.940 -27.736 1.00 77.50 173 LEU A CA 1
ATOM 1420 C C . LEU A 1 173 ? 18.806 -8.196 -28.525 1.00 77.50 173 LEU A C 1
ATOM 1422 O O . LEU A 1 173 ? 19.486 -8.581 -29.467 1.00 77.50 173 LEU A O 1
ATOM 1426 N N . LYS A 1 174 ? 17.644 -8.799 -28.233 1.00 81.00 174 LYS A N 1
ATOM 1427 C CA . LYS A 1 174 ? 17.145 -9.978 -28.972 1.00 81.00 174 LYS A CA 1
ATOM 1428 C C . LYS A 1 174 ? 16.795 -9.709 -30.437 1.00 81.00 174 LYS A C 1
ATOM 1430 O O . LYS A 1 174 ? 16.784 -10.650 -31.226 1.00 81.00 174 LYS A O 1
ATOM 1435 N N . LYS A 1 175 ? 16.471 -8.468 -30.812 1.00 78.94 175 LYS A N 1
ATOM 1436 C CA . LYS A 1 175 ? 16.191 -8.101 -32.213 1.00 78.94 175 LYS A CA 1
ATOM 1437 C C . LYS A 1 175 ? 17.442 -8.053 -33.084 1.00 78.94 175 LYS A C 1
ATOM 1439 O O . LYS A 1 175 ? 17.313 -8.016 -34.305 1.00 78.94 175 LYS A O 1
ATOM 1444 N N . ARG A 1 176 ? 18.626 -7.993 -32.476 1.00 69.69 176 ARG A N 1
ATOM 1445 C CA . ARG A 1 176 ? 19.902 -7.816 -33.167 1.00 69.69 176 ARG A CA 1
ATOM 1446 C C . ARG A 1 176 ? 20.750 -9.070 -32.932 1.00 69.69 176 ARG A C 1
ATOM 1448 O O . ARG A 1 176 ? 21.442 -9.136 -31.929 1.00 69.69 176 ARG A O 1
ATOM 1455 N N . PRO A 1 177 ? 20.665 -10.083 -33.809 1.00 60.41 177 PRO A N 1
ATOM 1456 C CA . PRO A 1 177 ? 21.312 -11.380 -33.599 1.00 60.41 177 PRO A CA 1
ATOM 1457 C C . PRO A 1 177 ? 22.829 -11.390 -33.864 1.00 60.41 177 PRO A C 1
ATOM 1459 O O . PRO A 1 177 ? 23.412 -12.467 -33.876 1.00 60.41 177 PRO A O 1
ATOM 1462 N N . ASP A 1 178 ? 23.454 -10.237 -34.124 1.00 67.50 178 ASP A N 1
ATOM 1463 C CA . ASP A 1 178 ? 24.885 -10.150 -34.430 1.00 67.50 178 ASP A CA 1
ATOM 1464 C C . ASP A 1 178 ? 25.703 -10.003 -33.136 1.00 67.50 178 ASP A C 1
ATOM 1466 O O . ASP A 1 178 ? 25.488 -9.067 -32.365 1.00 67.50 178 ASP A O 1
ATOM 1470 N N . ASP A 1 179 ? 26.666 -1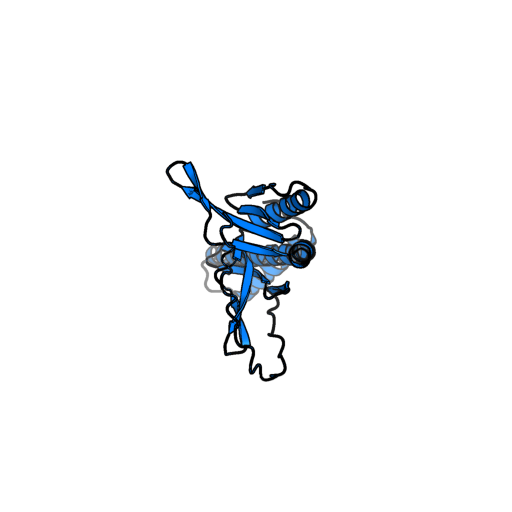0.901 -32.912 1.00 60.16 179 ASP A N 1
ATOM 1471 C CA . ASP A 1 179 ? 27.491 -10.989 -31.691 1.00 60.16 179 ASP A CA 1
ATOM 1472 C C . ASP A 1 179 ? 28.527 -9.846 -31.549 1.00 60.16 179 ASP A C 1
ATOM 1474 O O . ASP A 1 179 ? 29.382 -9.874 -30.664 1.00 60.16 179 ASP A O 1
ATOM 1478 N N . SER A 1 180 ? 28.495 -8.829 -32.419 1.00 63.50 180 SER A N 1
ATOM 1479 C CA . SER A 1 180 ? 29.525 -7.782 -32.490 1.00 63.50 180 SER A CA 1
ATOM 1480 C C . SER A 1 180 ? 29.243 -6.529 -31.652 1.00 63.50 180 SER A C 1
ATOM 1482 O O . SER A 1 180 ? 29.909 -5.514 -31.861 1.00 63.50 180 SER A O 1
ATOM 1484 N N . TYR A 1 181 ? 28.247 -6.539 -30.763 1.00 65.38 181 TYR A N 1
ATOM 1485 C CA . TYR A 1 181 ? 27.811 -5.334 -30.049 1.00 65.38 181 TYR A CA 1
ATOM 1486 C C . TYR A 1 181 ? 28.257 -5.289 -28.589 1.00 65.38 181 TYR A C 1
ATOM 1488 O O . TYR A 1 181 ? 28.184 -6.275 -27.858 1.00 65.38 181 TYR A O 1
ATOM 1496 N N . ASP A 1 182 ? 28.654 -4.091 -28.159 1.00 71.62 182 ASP A N 1
ATOM 1497 C CA . ASP A 1 182 ? 28.896 -3.776 -26.757 1.00 71.62 182 ASP A CA 1
ATOM 1498 C C . ASP A 1 182 ? 27.555 -3.517 -26.055 1.00 71.62 182 ASP A C 1
ATOM 1500 O O . ASP A 1 182 ? 26.876 -2.514 -26.293 1.00 71.62 182 ASP A O 1
ATOM 1504 N N . GLU A 1 183 ? 27.162 -4.439 -25.176 1.00 70.25 183 GLU A N 1
ATOM 1505 C CA . GLU A 1 183 ? 25.966 -4.334 -24.333 1.00 70.25 183 GLU A CA 1
ATOM 1506 C C . GLU A 1 183 ? 25.913 -2.991 -23.578 1.00 70.25 183 GLU A C 1
ATOM 1508 O O . GLU A 1 183 ? 24.836 -2.408 -23.408 1.00 70.25 183 GLU A O 1
ATOM 1513 N N . ASN A 1 184 ? 27.073 -2.443 -23.199 1.00 74.81 184 ASN A N 1
ATOM 1514 C CA . ASN A 1 184 ? 27.161 -1.173 -22.483 1.00 74.81 184 ASN A CA 1
ATOM 1515 C C . ASN A 1 184 ? 26.742 0.022 -23.348 1.00 74.81 184 ASN A C 1
ATOM 1517 O O . ASN A 1 184 ? 26.127 0.954 -22.831 1.00 74.81 184 ASN A O 1
ATOM 1521 N N . GLU A 1 185 ? 27.015 0.000 -24.656 1.00 76.75 185 GLU A N 1
ATOM 1522 C CA . GLU A 1 185 ? 26.634 1.078 -25.579 1.00 76.75 185 GLU A CA 1
ATOM 1523 C C . GLU A 1 185 ? 25.106 1.147 -25.748 1.00 76.75 185 GLU A C 1
ATOM 1525 O O . GLU A 1 185 ? 24.504 2.229 -25.735 1.00 76.75 185 GLU A O 1
ATOM 1530 N N . VAL A 1 186 ? 24.454 -0.018 -25.826 1.00 72.62 186 VAL A N 1
ATOM 1531 C CA . VAL A 1 186 ? 22.990 -0.131 -25.897 1.00 72.62 186 VAL A CA 1
ATOM 1532 C C . VAL A 1 186 ? 22.352 0.339 -24.591 1.00 72.62 186 VAL A C 1
ATOM 1534 O O . VAL A 1 186 ? 21.415 1.140 -24.623 1.00 72.62 186 VAL A O 1
ATOM 1537 N N . ILE A 1 187 ? 22.878 -0.092 -23.440 1.00 74.00 187 ILE A N 1
ATOM 1538 C CA . ILE A 1 187 ? 22.399 0.350 -22.122 1.00 74.00 187 ILE A CA 1
ATOM 1539 C C . ILE A 1 187 ? 22.542 1.869 -21.975 1.00 74.00 187 ILE A C 1
ATOM 1541 O O . ILE A 1 187 ? 21.579 2.529 -21.583 1.00 74.00 187 ILE A O 1
ATOM 1545 N N . MET A 1 188 ? 23.697 2.438 -22.326 1.00 76.75 188 MET A N 1
ATOM 1546 C CA . MET A 1 188 ? 23.962 3.881 -22.261 1.00 76.75 188 MET A CA 1
ATOM 1547 C C . MET A 1 188 ? 22.984 4.683 -23.125 1.00 76.75 188 MET A C 1
ATOM 1549 O O . MET A 1 188 ? 22.368 5.637 -22.648 1.00 76.75 188 MET A O 1
ATOM 1553 N N . THR A 1 189 ? 22.787 4.264 -24.377 1.00 77.56 189 THR A N 1
ATOM 1554 C CA . THR A 1 189 ? 21.887 4.946 -25.320 1.00 77.56 189 THR A CA 1
ATOM 1555 C C . THR A 1 189 ? 20.440 4.913 -24.838 1.00 77.56 189 THR A C 1
ATOM 1557 O O . THR A 1 189 ? 19.750 5.934 -24.847 1.00 77.56 189 THR A O 1
ATOM 1560 N N . LEU A 1 190 ? 19.979 3.747 -24.385 1.00 72.56 190 LEU A N 1
ATOM 1561 C CA . LEU A 1 190 ? 18.612 3.575 -23.908 1.00 72.56 190 LEU A CA 1
ATOM 1562 C C . LEU A 1 190 ? 18.375 4.316 -22.583 1.00 72.56 190 LEU A C 1
ATOM 1564 O O . LEU A 1 190 ? 17.307 4.896 -22.401 1.00 72.56 190 LEU A O 1
ATOM 1568 N N . THR A 1 191 ? 19.366 4.358 -21.688 1.00 73.00 191 THR A N 1
ATOM 1569 C CA . THR A 1 191 ? 19.266 5.090 -20.412 1.00 73.00 191 THR A CA 1
ATOM 1570 C C . THR A 1 191 ? 19.137 6.587 -20.670 1.00 73.00 191 THR A C 1
ATOM 1572 O O . THR A 1 191 ? 18.237 7.227 -20.138 1.00 73.00 191 THR A O 1
ATOM 1575 N N . HIS A 1 192 ? 19.947 7.126 -21.584 1.00 74.81 192 HIS A N 1
ATOM 1576 C CA . HIS A 1 192 ? 19.855 8.524 -21.997 1.00 74.81 192 HIS A CA 1
ATOM 1577 C C . HIS A 1 192 ? 18.488 8.866 -22.620 1.00 74.81 192 HIS A C 1
ATOM 1579 O O . HIS A 1 192 ? 17.915 9.911 -22.319 1.00 74.81 192 HIS A O 1
ATOM 1585 N N . GLN A 1 193 ? 17.916 7.976 -23.439 1.00 70.69 193 GLN A N 1
ATOM 1586 C CA . GLN A 1 193 ? 16.558 8.151 -23.976 1.00 70.69 193 GLN A CA 1
ATOM 1587 C C . GLN A 1 193 ? 15.482 8.115 -22.880 1.00 70.69 193 GLN A C 1
ATOM 1589 O O . GLN A 1 193 ? 14.520 8.883 -22.940 1.00 70.69 193 GLN A O 1
ATOM 1594 N N . LEU A 1 194 ? 15.639 7.252 -21.872 1.00 69.06 194 LEU A N 1
ATOM 1595 C CA . LEU A 1 194 ? 14.723 7.173 -20.735 1.00 69.06 194 LEU A CA 1
ATOM 1596 C C . LEU A 1 194 ? 14.785 8.445 -19.874 1.00 69.06 194 LEU A C 1
ATOM 1598 O O . LEU A 1 194 ? 13.742 8.972 -19.491 1.00 69.06 194 LEU A O 1
ATOM 1602 N N . ASP A 1 195 ? 15.981 8.971 -19.616 1.00 69.12 195 ASP A N 1
ATOM 1603 C CA . ASP A 1 195 ? 16.179 10.213 -18.860 1.00 69.12 195 ASP A CA 1
ATOM 1604 C C . ASP A 1 195 ? 15.599 11.430 -19.600 1.00 69.12 195 ASP A C 1
ATOM 1606 O O . ASP A 1 195 ? 14.962 12.302 -18.996 1.00 69.12 195 ASP A O 1
ATOM 1610 N N . GLN A 1 196 ? 15.723 11.463 -20.929 1.00 65.75 196 GLN A N 1
ATOM 1611 C CA . GLN A 1 196 ? 15.056 12.460 -21.769 1.00 65.75 196 GLN A CA 1
ATOM 1612 C C . GLN A 1 196 ? 13.525 12.334 -21.722 1.00 65.75 196 GLN A C 1
ATOM 1614 O O . GLN A 1 196 ? 12.830 13.341 -21.618 1.00 65.75 196 GLN A O 1
ATOM 1619 N N . ALA A 1 197 ? 12.974 11.117 -21.738 1.00 61.53 197 ALA A N 1
ATOM 1620 C CA . ALA A 1 197 ? 11.528 10.909 -21.630 1.00 61.53 197 ALA A CA 1
ATOM 1621 C C . ALA A 1 197 ? 10.978 11.308 -20.245 1.00 61.53 197 ALA A C 1
ATOM 1623 O O . ALA A 1 197 ? 9.937 11.962 -20.153 1.00 61.53 197 ALA A O 1
ATOM 1624 N N . ASN A 1 198 ? 11.705 10.978 -19.172 1.00 62.16 198 ASN A N 1
ATOM 1625 C CA . ASN A 1 198 ? 11.340 11.320 -17.796 1.00 62.16 198 ASN A CA 1
ATOM 1626 C C . ASN A 1 198 ? 11.398 12.834 -17.530 1.00 62.16 198 ASN A C 1
ATOM 1628 O O . ASN A 1 198 ? 10.535 13.365 -16.834 1.00 62.16 198 ASN A O 1
ATOM 1632 N N . SER A 1 199 ? 12.372 13.547 -18.106 1.00 56.22 199 SER A N 1
ATOM 1633 C CA . SER A 1 199 ? 12.482 15.011 -17.982 1.00 56.22 199 SER A CA 1
ATOM 1634 C C . SER A 1 199 ? 11.412 15.781 -18.767 1.00 56.22 199 SER A C 1
ATOM 1636 O O . SER A 1 199 ? 11.141 16.941 -18.458 1.00 56.22 199 SER A O 1
ATOM 1638 N N . LEU A 1 200 ? 10.752 15.134 -19.732 1.00 48.91 200 LEU A N 1
ATOM 1639 C CA . LEU A 1 200 ? 9.680 15.717 -20.542 1.00 48.91 200 LEU A CA 1
ATOM 1640 C C . LEU A 1 200 ? 8.261 15.419 -20.018 1.00 48.91 200 LEU A C 1
ATOM 1642 O O . LEU A 1 200 ? 7.294 15.821 -20.663 1.00 48.91 200 LEU A O 1
ATOM 1646 N N . ASN A 1 201 ? 8.099 14.737 -18.871 1.00 48.66 201 ASN A N 1
ATOM 1647 C CA . ASN A 1 201 ? 6.790 14.332 -18.315 1.00 48.66 201 ASN A CA 1
ATOM 1648 C C . ASN A 1 201 ? 5.888 13.563 -19.312 1.00 48.66 201 ASN A C 1
ATOM 1650 O O . ASN A 1 201 ? 4.667 13.489 -19.155 1.00 48.66 201 ASN A O 1
ATOM 1654 N N . LEU A 1 202 ? 6.477 12.967 -20.348 1.00 47.47 202 LEU A N 1
ATOM 1655 C CA . LEU A 1 202 ? 5.776 12.180 -21.353 1.00 47.47 202 LEU A CA 1
ATOM 1656 C C . LEU A 1 202 ? 5.797 10.718 -20.908 1.00 47.47 202 LEU A C 1
ATOM 1658 O O . LEU A 1 202 ? 6.731 10.021 -21.255 1.00 47.47 202 LEU A O 1
ATOM 1662 N N . TYR A 1 203 ? 4.824 10.314 -20.082 1.00 44.78 203 TYR A N 1
ATOM 1663 C CA . TYR A 1 203 ? 4.143 8.999 -19.980 1.00 44.78 203 TYR A CA 1
ATOM 1664 C C . TYR A 1 203 ? 3.313 9.028 -18.677 1.00 44.78 203 TYR A C 1
ATOM 1666 O O . TYR A 1 203 ? 3.860 9.039 -17.579 1.00 44.78 203 TYR A O 1
ATOM 1674 N N . VAL A 1 204 ? 2.018 9.354 -18.737 1.00 34.41 204 VAL A N 1
ATOM 1675 C CA . VAL A 1 204 ? 0.857 8.507 -19.094 1.00 34.41 204 VAL A CA 1
ATOM 1676 C C . VAL A 1 204 ? 0.505 7.489 -18.003 1.00 34.41 204 VAL A C 1
ATOM 1678 O O . VAL A 1 204 ? 1.190 6.498 -17.772 1.00 34.41 204 VAL A O 1
ATOM 1681 N N . THR A 1 205 ? -0.628 7.798 -17.377 1.00 32.44 205 THR A N 1
ATOM 1682 C CA . THR A 1 205 ? -1.588 6.948 -16.674 1.00 32.44 205 THR A CA 1
ATOM 1683 C C . THR A 1 205 ? -1.587 5.499 -17.168 1.00 32.44 205 THR A C 1
ATOM 1685 O O . THR A 1 205 ? -1.819 5.252 -18.351 1.00 32.44 205 THR A O 1
ATOM 1688 N N . VAL A 1 206 ? -1.410 4.547 -16.249 1.00 31.58 206 VAL A N 1
ATOM 1689 C CA . VAL A 1 206 ? -1.791 3.137 -16.431 1.00 31.58 206 VAL A CA 1
ATOM 1690 C C . VAL A 1 206 ? -2.747 2.751 -15.315 1.00 31.58 206 VAL A C 1
ATOM 1692 O O . VAL A 1 206 ? -2.426 3.067 -14.145 1.00 31.58 206 VAL A O 1
#

InterPro domains:
  IPR003173 Transcriptional coactivator p15 (PC4), C-terminal [PF02229] (34-82)
  IPR009044 ssDNA-binding transcriptional regulator [G3DSA:2.30.31.10] (31-88)
  IPR009044 ssDNA-binding transcriptional regulator [SSF54447] (32-85)

Secondary structure (DSSP, 8-state):
------PPP--------------------TTEEEEETTEEEEEEEETTEEEEEEEEEEE-TTS-EEEEEEEEEE-HHHHHHHHHHHHHHHT---TT-EEEEETTEEEEEEETTEEEEEEEEE-TTS-EEEEEEEEEEEHHHHHHHHHTHHHHHHHHHHHHHHHHHHHHHHHHHHT---TT--HHHHHHHHHHHHHHHHHTT-----

pLDDT: mean 78.13, std 19.53, range [27.89, 97.06]